Protein 1PMT (pdb70)

Secondary structure (DSSP, 8-state):
-EEEE-TTSTTHHHHHHHHHTT---EEEEEETTTTEETTS-BGGGT-TT--S-EEE-TTS-EEESHHHHHHHHHTT-GGG-SS--TTSHHHHHHHHHHHHIIIIIIHHHGGGG-SSS-TTTHHHHHHHHHHHHHHHHHHHTTSSBTTBSS--HHHHHHHHHHSSTGGGT---TT-HHHHHHHHHHHTSHHHHHHHHHTT--

Radius of gyration: 16.76 Å; Cα contacts (8 Å, |Δi|>4): 276; chains: 1; bounding box: 48×43×33 Å

Organism: Proteus mirabilis (NCBI:txid584)

CATH classification: 3.40.30.10 (+1 more: 1.20.1050.10)

Solvent-accessible surface area: 10154 Å² total; per-residue (Å²): 36,56,1,10,22,24,57,21,28,15,0,1,3,0,2,0,0,0,53,20,0,56,39,134,55,57,52,15,109,1,64,59,233,77,75,106,5,109,71,52,99,86,0,84,87,39,3,115,104,4,93,10,10,0,0,52,22,129,125,49,79,53,45,28,93,16,34,41,0,2,32,79,0,0,59,90,66,76,114,127,78,6,11,3,89,85,189,33,130,78,20,117,99,2,59,96,30,2,92,37,0,27,54,74,0,30,110,20,0,46,35,30,108,57,123,127,22,86,149,93,110,55,71,62,11,68,91,118,2,63,64,56,0,68,113,0,19,76,19,11,54,164,73,108,1,2,14,20,98,63,23,0,0,0,0,0,12,0,6,0,0,6,53,28,5,96,143,19,70,13,80,7,100,87,11,62,90,0,58,97,3,22,56,94,1,34,134,65,98,43,0,82,42,0,10,79,65,11,66,79,128

Structure (mmCIF, N/CA/C/O backbone):
data_1PMT
#
_entry.id   1PMT
#
_cell.length_a   57.200
_cell.length_b   57.200
_cell.length_c   129.400
_cell.angle_alpha   90.00
_cell.angle_beta   90.00
_cell.angle_gamma   90.00
#
_symmetry.space_group_name_H-M   'P 41 2 2'
#
loop_
_entity.id
_entity.type
_entity.pdbx_description
1 polymer 'GLUTATHIONE TRANSFERASE'
2 non-polymer GLUTATHIONE
3 water water
#
loop_
_atom_site.group_PDB
_atom_site.id
_atom_site.type_symbol
_atom_site.label_atom_id
_atom_site.label_alt_id
_atom_site.label_comp_id
_atom_site.label_asym_id
_atom_site.label_entity_id
_atom_site.label_seq_id
_atom_site.pdbx_PDB_ins_code
_atom_site.Cartn_x
_atom_site.Cartn_y
_atom_site.Cartn_z
_atom_site.occupancy
_atom_site.B_iso_or_equiv
_atom_site.auth_seq_id
_atom_site.auth_comp_id
_atom_site.auth_asym_id
_atom_site.auth_atom_id
_atom_site.pdbx_PDB_model_num
ATOM 1 N N . MET A 1 1 ? 37.299 -6.104 12.043 1.00 44.75 1 MET A N 1
ATOM 2 C CA . MET A 1 1 ? 36.141 -6.575 12.850 1.00 45.04 1 MET A CA 1
ATOM 3 C C . MET A 1 1 ? 34.817 -6.264 12.163 1.00 44.85 1 MET A C 1
ATOM 4 O O . MET A 1 1 ? 34.747 -5.416 11.271 1.00 43.34 1 MET A O 1
ATOM 9 N N . LYS A 1 2 ? 33.768 -6.956 12.598 1.00 44.47 2 LYS A N 1
ATOM 10 C CA . LYS A 1 2 ? 32.436 -6.779 12.032 1.00 43.41 2 LYS A CA 1
ATOM 11 C C . LYS A 1 2 ? 31.400 -6.341 13.067 1.00 38.88 2 LYS A C 1
ATOM 12 O O . LYS A 1 2 ? 31.113 -7.052 14.026 1.00 38.08 2 LYS A O 1
ATOM 18 N N . LEU A 1 3 ? 30.835 -5.165 12.846 1.00 35.05 3 LEU A N 1
ATOM 19 C CA . LEU A 1 3 ? 29.819 -4.622 13.722 1.00 33.61 3 LEU A CA 1
ATOM 20 C C . LEU A 1 3 ? 28.432 -4.945 13.159 1.00 35.09 3 LEU A C 1
ATOM 21 O O . LEU A 1 3 ? 28.104 -4.550 12.036 1.00 35.94 3 LEU A O 1
ATOM 26 N N . TYR A 1 4 ? 27.630 -5.684 13.923 1.00 31.01 4 TYR A N 1
ATOM 27 C CA . TYR A 1 4 ? 26.274 -6.010 13.501 1.00 28.18 4 TYR A CA 1
ATOM 28 C C . TYR A 1 4 ? 25.422 -4.828 13.958 1.00 31.14 4 TYR A C 1
ATOM 29 O O . TYR A 1 4 ? 25.600 -4.323 15.071 1.00 31.01 4 TYR A O 1
ATOM 38 N N . TYR A 1 5 ? 24.502 -4.379 13.112 1.00 28.79 5 TYR A N 1
ATOM 39 C CA . TYR A 1 5 ? 23.701 -3.213 13.461 1.00 28.05 5 TYR A CA 1
ATOM 40 C C . TYR A 1 5 ? 22.346 -3.188 12.778 1.00 29.39 5 TYR A C 1
ATOM 41 O O . TYR A 1 5 ? 22.038 -4.051 11.955 1.00 38.19 5 TYR A O 1
ATOM 50 N N . THR A 1 6 ? 21.552 -2.182 13.141 1.00 25.30 6 THR A N 1
ATOM 51 C CA . THR A 1 6 ? 20.229 -1.928 12.587 1.00 25.93 6 THR A CA 1
ATOM 52 C C . THR A 1 6 ? 20.210 -0.410 12.477 1.00 33.73 6 THR A C 1
ATOM 53 O O . THR A 1 6 ? 20.513 0.295 13.439 1.00 37.57 6 THR A O 1
ATOM 57 N N . PRO A 1 7 ? 19.845 0.115 11.303 1.00 37.18 7 PRO A N 1
ATOM 58 C CA . PRO A 1 7 ? 19.807 1.559 11.068 1.00 37.47 7 PRO A CA 1
ATOM 59 C C . PRO A 1 7 ? 18.970 2.358 12.046 1.00 35.29 7 PRO A C 1
ATOM 60 O O . PRO A 1 7 ? 17.790 2.084 12.233 1.00 35.69 7 PRO A O 1
ATOM 64 N N . GLY A 1 8 ? 19.599 3.350 12.667 1.00 34.51 8 GLY A N 1
ATOM 65 C CA . GLY A 1 8 ? 18.888 4.206 13.594 1.00 35.05 8 GLY A CA 1
ATOM 66 C C . GLY A 1 8 ? 18.793 3.715 15.023 1.00 35.63 8 GLY A C 1
ATOM 67 O O . GLY A 1 8 ? 18.418 4.483 15.913 1.00 35.53 8 GLY A O 1
ATOM 68 N N . SER A 1 9 ? 19.126 2.453 15.259 1.00 33.94 9 SER A N 1
ATOM 69 C CA . SER A 1 9 ? 19.058 1.920 16.608 1.00 35.05 9 SER A CA 1
ATOM 70 C C . SER A 1 9 ? 20.216 2.406 17.475 1.00 34.43 9 SER A C 1
ATOM 71 O O . SER A 1 9 ? 20.867 3.399 17.158 1.00 34.46 9 SER A O 1
ATOM 74 N N . CYS A 1 10 ? 20.468 1.714 18.577 1.00 34.30 10 CYS A N 1
ATOM 75 C CA . CYS A 1 10 ? 21.537 2.101 19.481 1.00 29.66 10 CYS A CA 1
ATOM 76 C C . CYS A 1 10 ? 22.918 1.740 18.937 1.00 28.18 10 CYS A C 1
ATOM 77 O O . CYS A 1 10 ? 23.926 2.270 19.409 1.00 27.48 10 CYS A O 1
ATOM 80 N N . SER A 1 11 ? 22.964 0.861 17.935 1.00 27.82 11 SER A N 1
ATOM 81 C CA . SER A 1 11 ? 24.239 0.447 17.330 1.00 26.19 11 SER A CA 1
ATOM 82 C C . SER A 1 11 ? 24.904 1.638 16.649 1.00 25.20 11 SER A C 1
ATOM 83 O O . SER A 1 11 ? 26.071 1.576 16.261 1.00 28.87 11 SER A O 1
ATOM 86 N N . LEU A 1 12 ? 24.132 2.708 16.489 1.00 21.61 12 LEU A N 1
ATOM 87 C CA . LEU A 1 12 ? 24.602 3.938 15.873 1.00 21.56 12 LEU A CA 1
ATOM 88 C C . LEU A 1 12 ? 25.766 4.509 16.674 1.00 26.91 12 LEU A C 1
ATOM 89 O O . LEU A 1 12 ? 26.688 5.111 16.122 1.00 29.83 12 LEU A O 1
ATOM 94 N N . SER A 1 13 ? 25.711 4.309 17.985 1.00 30.94 13 SER A N 1
ATOM 95 C CA . SER A 1 13 ? 26.744 4.791 18.886 1.00 30.49 13 SER A CA 1
ATOM 96 C C . SER A 1 13 ? 28.113 4.192 18.534 1.00 30.27 13 SER A C 1
ATOM 97 O O . SER A 1 13 ? 29.047 4.930 18.222 1.00 29.14 13 SER A O 1
ATOM 100 N N . PRO A 1 14 ? 28.251 2.849 18.578 1.00 30.95 14 PRO A N 1
ATOM 101 C CA . PRO A 1 14 ? 29.549 2.235 18.245 1.00 29.30 14 PRO A CA 1
ATOM 102 C C . PRO A 1 14 ? 29.949 2.470 16.790 1.00 31.11 14 PRO A C 1
ATOM 103 O O . PRO A 1 14 ? 31.124 2.360 16.438 1.00 31.91 14 PRO A O 1
ATOM 107 N N . HIS A 1 15 ? 28.963 2.775 15.949 1.00 31.87 15 HIS A N 1
ATOM 108 C CA . HIS A 1 15 ? 29.211 3.033 14.542 1.00 34.11 15 HIS A CA 1
ATOM 109 C C . HIS A 1 15 ? 29.975 4.347 14.476 1.00 35.49 15 HIS A C 1
ATOM 110 O O . HIS A 1 15 ? 31.064 4.435 13.902 1.00 35.96 15 HIS A O 1
ATOM 117 N N . ILE A 1 16 ? 29.391 5.371 15.083 1.00 32.86 16 ILE A N 1
ATOM 118 C CA . ILE A 1 16 ? 30.003 6.689 15.130 1.00 29.93 16 ILE A CA 1
ATOM 119 C C . ILE A 1 16 ? 31.414 6.579 15.708 1.00 33.17 16 ILE A C 1
ATOM 120 O O . ILE A 1 16 ? 32.337 7.263 15.274 1.00 36.28 16 ILE A O 1
ATOM 125 N N . VAL A 1 17 ? 31.575 5.705 16.691 1.00 34.22 17 VAL A N 1
ATOM 126 C CA . VAL A 1 17 ? 32.862 5.528 17.338 1.00 34.71 17 VAL A CA 1
ATOM 127 C C . VAL A 1 17 ? 33.875 4.818 16.466 1.00 35.49 17 VAL A C 1
ATOM 128 O O . VAL A 1 17 ? 35.061 5.138 16.501 1.00 36.49 17 VAL A O 1
ATOM 132 N N . LEU A 1 18 ? 33.412 3.855 15.682 1.00 36.50 18 LEU A N 1
ATOM 133 C CA . LEU A 1 18 ? 34.304 3.115 14.806 1.00 36.75 18 LEU A CA 1
ATOM 134 C C . LEU A 1 18 ? 35.005 4.054 13.817 1.00 38.44 18 LEU A C 1
ATOM 135 O O . LEU A 1 18 ? 36.197 3.897 13.546 1.00 38.02 18 LEU A O 1
ATOM 140 N N . ARG A 1 19 ? 34.263 5.032 13.299 1.00 37.42 19 ARG A N 1
ATOM 141 C CA . ARG A 1 19 ? 34.803 5.996 12.347 1.00 42.68 19 ARG A CA 1
ATOM 142 C C . ARG A 1 19 ? 35.803 6.942 12.999 1.00 44.81 19 ARG A C 1
ATOM 143 O O . ARG A 1 19 ? 36.892 7.173 12.468 1.00 46.34 19 ARG A O 1
ATOM 151 N N . GLU A 1 20 ? 35.419 7.499 14.144 1.00 46.38 20 GLU A N 1
ATOM 152 C CA . GLU A 1 20 ? 36.269 8.430 14.886 1.00 45.92 20 GLU A CA 1
ATOM 153 C C . GLU A 1 20 ? 37.606 7.793 15.208 1.00 47.82 20 GLU A C 1
ATOM 154 O O . GLU A 1 20 ? 38.613 8.480 15.363 1.00 50.87 20 GLU A O 1
ATOM 160 N N . THR A 1 21 ? 37.610 6.473 15.323 1.00 51.56 21 THR A N 1
ATOM 161 C CA . THR A 1 21 ? 38.836 5.752 15.612 1.00 57.50 21 THR A CA 1
ATOM 162 C C . THR A 1 21 ? 39.605 5.538 14.308 1.00 61.06 21 THR A C 1
ATOM 163 O O . THR A 1 21 ? 40.785 5.169 14.324 1.00 61.78 21 THR A O 1
ATOM 167 N N . GLY A 1 22 ? 38.925 5.785 13.185 1.00 61.34 22 GLY A N 1
ATOM 168 C CA . GLY A 1 22 ? 39.529 5.600 11.876 1.00 61.04 22 GLY A CA 1
ATOM 169 C C . GLY A 1 22 ? 40.075 4.187 11.730 1.00 61.88 22 GLY A C 1
ATOM 170 O O . GLY A 1 22 ? 41.230 3.988 11.347 1.00 63.11 22 GLY A O 1
ATOM 171 N N . LEU A 1 23 ? 39.244 3.196 12.028 1.00 60.27 23 LEU A N 1
ATOM 172 C CA . LEU A 1 23 ? 39.684 1.810 11.960 1.00 57.95 23 LEU A CA 1
ATOM 173 C C . LEU A 1 23 ? 39.144 1.044 10.778 1.00 55.23 23 LEU A C 1
ATOM 174 O O . LEU A 1 23 ? 38.325 1.544 10.010 1.00 55.81 23 LEU A O 1
ATOM 179 N N . ASP A 1 24 ? 39.609 -0.192 10.660 1.00 52.62 24 ASP A N 1
ATOM 180 C CA . ASP A 1 24 ? 39.185 -1.072 9.588 1.00 54.79 24 ASP A CA 1
ATOM 181 C C . ASP A 1 24 ? 38.092 -1.995 10.108 1.00 51.70 24 ASP A C 1
ATOM 182 O O . ASP A 1 24 ? 38.347 -2.876 10.934 1.00 50.46 24 ASP A O 1
ATOM 187 N N . PHE A 1 25 ? 36.876 -1.787 9.612 1.00 46.27 25 PHE A N 1
ATOM 188 C CA . PHE A 1 25 ? 35.737 -2.585 10.031 1.00 40.23 25 PHE A CA 1
ATOM 189 C C . PHE A 1 25 ? 34.719 -2.808 8.905 1.00 41.87 25 PHE A C 1
ATOM 190 O O . PHE A 1 25 ? 34.669 -2.055 7.919 1.00 35.95 25 PHE A O 1
ATOM 198 N N . SER A 1 26 ? 33.911 -3.851 9.069 1.00 38.51 26 SER A N 1
ATOM 199 C CA . SER A 1 26 ? 32.876 -4.179 8.108 1.00 38.75 26 SER A CA 1
ATOM 200 C C . SER A 1 26 ? 31.584 -4.202 8.895 1.00 42.43 26 SER A C 1
ATOM 201 O O . SER A 1 26 ? 31.559 -4.695 10.020 1.00 45.67 26 SER A O 1
ATOM 204 N N . ILE A 1 27 ? 30.519 -3.656 8.317 1.00 38.65 27 ILE A N 1
ATOM 205 C CA . ILE A 1 27 ? 29.234 -3.635 8.981 1.00 32.90 27 ILE A CA 1
ATOM 206 C C . ILE A 1 27 ? 28.278 -4.569 8.272 1.00 36.80 27 ILE A C 1
ATOM 207 O O . ILE A 1 27 ? 28.441 -4.853 7.089 1.00 39.71 27 ILE A O 1
ATOM 212 N N . GLU A 1 28 ? 27.283 -5.054 9.004 1.00 36.80 28 GLU A N 1
ATOM 213 C CA . GLU A 1 28 ? 26.287 -5.951 8.443 1.00 34.80 28 GLU A CA 1
ATOM 214 C C . GLU A 1 28 ? 24.959 -5.737 9.130 1.00 35.00 28 GLU A C 1
ATOM 215 O O . GLU A 1 28 ? 24.855 -5.850 10.345 1.00 38.03 28 GLU A O 1
ATOM 221 N N . ARG A 1 29 ? 23.939 -5.445 8.334 1.00 37.41 29 ARG A N 1
ATOM 222 C CA . ARG A 1 29 ? 22.599 -5.200 8.846 1.00 33.74 29 ARG A CA 1
ATOM 223 C C . ARG A 1 29 ? 21.969 -6.426 9.514 1.00 30.70 29 ARG A C 1
ATOM 224 O O . ARG A 1 29 ? 22.268 -7.572 9.171 1.00 22.10 29 ARG A O 1
ATOM 232 N N . ILE A 1 30 ? 21.100 -6.159 10.485 1.00 31.12 30 ILE A N 1
ATOM 233 C CA . ILE A 1 30 ? 20.383 -7.199 11.216 1.00 30.05 30 ILE A CA 1
ATOM 234 C C . ILE A 1 30 ? 18.893 -6.864 11.143 1.00 28.03 30 ILE A C 1
ATOM 235 O O . ILE A 1 30 ? 18.493 -5.719 11.353 1.00 22.99 30 ILE A O 1
ATOM 240 N N . ASP A 1 31 ? 18.080 -7.856 10.811 1.00 29.88 31 ASP A N 1
ATOM 241 C CA . ASP A 1 31 ? 16.642 -7.652 10.740 1.00 35.28 31 ASP A CA 1
ATOM 242 C C . ASP A 1 31 ? 16.098 -8.071 12.104 1.00 36.85 31 ASP A C 1
ATOM 243 O O . ASP A 1 31 ? 16.015 -9.268 12.400 1.00 37.28 31 ASP A O 1
ATOM 248 N N . LEU A 1 32 ? 15.731 -7.086 12.923 1.00 33.96 32 LEU A N 1
ATOM 249 C CA . LEU A 1 32 ? 15.232 -7.335 14.277 1.00 32.18 32 LEU A CA 1
ATOM 250 C C . LEU A 1 32 ? 13.893 -8.071 14.403 1.00 31.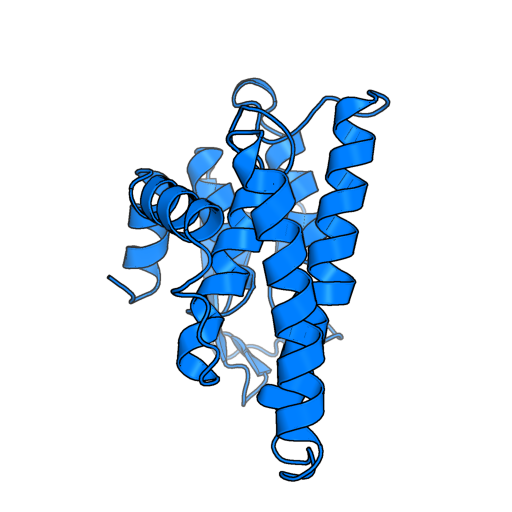65 32 LEU A C 1
ATOM 251 O O . LEU A 1 32 ? 13.599 -8.644 15.449 1.00 32.03 32 LEU A O 1
ATOM 256 N N . ARG A 1 33 ? 13.081 -8.063 13.353 1.00 33.47 33 ARG A N 1
ATOM 257 C CA . ARG A 1 33 ? 11.791 -8.748 13.405 1.00 35.39 33 ARG A CA 1
ATOM 258 C C . ARG A 1 33 ? 11.907 -10.243 13.131 1.00 32.61 33 ARG A C 1
ATOM 259 O O . ARG A 1 33 ? 11.117 -11.037 13.634 1.00 34.01 33 ARG A O 1
ATOM 267 N N . THR A 1 34 ? 12.893 -10.626 12.328 1.00 31.21 34 THR A N 1
ATOM 268 C CA . THR A 1 34 ? 13.096 -12.029 11.978 1.00 30.06 34 THR A CA 1
ATOM 269 C C . THR A 1 34 ? 14.313 -12.614 12.688 1.00 31.31 34 THR A C 1
ATOM 270 O O . THR A 1 34 ? 14.532 -13.832 12.667 1.00 31.26 34 THR A O 1
ATOM 274 N N . LYS A 1 35 ? 15.090 -11.728 13.315 1.00 29.40 35 LYS A N 1
ATOM 275 C CA . LYS A 1 35 ? 16.308 -12.080 14.042 1.00 24.96 35 LYS A CA 1
ATOM 276 C C . LYS A 1 35 ? 17.295 -12.704 13.075 1.00 26.90 35 LYS A C 1
ATOM 277 O O . LYS A 1 35 ? 18.014 -13.653 13.418 1.00 22.99 35 LYS A O 1
ATOM 283 N N . LYS A 1 36 ? 17.325 -12.162 11.858 1.00 28.82 36 LYS A N 1
ATOM 284 C CA . LYS A 1 36 ? 18.213 -12.670 10.814 1.00 26.92 36 LYS A CA 1
ATOM 285 C C . LYS A 1 36 ? 19.132 -11.605 10.243 1.00 25.30 36 LYS A C 1
ATOM 286 O O . LYS A 1 36 ? 18.765 -10.429 10.141 1.00 19.88 36 LYS A O 1
ATOM 292 N N . THR A 1 37 ? 20.341 -12.025 9.888 1.00 28.47 37 THR A N 1
ATOM 293 C CA . THR A 1 37 ? 21.317 -11.119 9.297 1.00 30.69 37 THR A CA 1
ATOM 294 C C . THR A 1 37 ? 20.872 -10.848 7.858 1.00 32.38 37 THR A C 1
ATOM 295 O O . THR A 1 37 ? 20.109 -11.629 7.278 1.00 28.15 37 THR A O 1
ATOM 299 N N . GLU A 1 38 ? 21.329 -9.741 7.283 1.00 36.12 38 GLU A N 1
ATOM 300 C CA . GLU A 1 38 ? 20.930 -9.406 5.925 1.00 40.18 38 GLU A CA 1
ATOM 301 C C . GLU A 1 38 ? 21.334 -10.495 4.941 1.00 39.90 38 GLU A C 1
ATOM 302 O O . GLU A 1 38 ? 20.811 -10.557 3.831 1.00 43.47 38 GLU A O 1
ATOM 308 N N . SER A 1 39 ? 22.252 -11.360 5.362 1.00 38.47 39 SER A N 1
ATOM 309 C CA . SER A 1 39 ? 22.707 -12.462 4.529 1.00 33.31 39 SER A CA 1
ATOM 310 C C . SER A 1 39 ? 21.828 -13.696 4.785 1.00 32.66 39 SER A C 1
ATOM 311 O O . SER A 1 39 ? 22.049 -14.757 4.206 1.00 37.95 39 SER A O 1
ATOM 314 N N . GLY A 1 40 ? 20.834 -13.550 5.660 1.00 29.13 40 GLY A N 1
ATOM 315 C CA . GLY A 1 40 ? 19.933 -14.648 5.967 1.00 24.47 40 GLY A CA 1
ATOM 316 C C . GLY A 1 40 ? 20.400 -15.657 7.006 1.00 29.65 40 GLY A C 1
ATOM 317 O O . GLY A 1 40 ? 19.947 -16.798 7.009 1.00 28.90 40 GLY A O 1
ATOM 318 N N . LYS A 1 41 ? 21.301 -15.264 7.897 1.00 31.37 41 LYS A N 1
ATOM 319 C CA . LYS A 1 41 ? 21.769 -16.201 8.912 1.00 32.23 41 LYS A CA 1
ATOM 320 C C . LYS A 1 41 ? 21.119 -15.957 10.272 1.00 28.71 41 LYS A C 1
ATOM 321 O O . LYS A 1 41 ? 20.667 -14.852 10.580 1.00 26.06 41 LYS A O 1
ATOM 327 N N . ASP A 1 42 ? 21.060 -17.017 11.066 1.00 28.67 42 ASP A N 1
ATOM 328 C CA . ASP A 1 42 ? 20.472 -17.003 12.411 1.00 31.46 42 ASP A CA 1
ATOM 329 C C . ASP A 1 42 ? 21.290 -16.125 13.364 1.00 30.55 42 ASP A C 1
ATOM 330 O O . ASP A 1 42 ? 22.399 -16.495 13.758 1.00 29.08 42 ASP A O 1
ATOM 335 N N . PHE A 1 43 ? 20.726 -14.973 13.732 1.00 24.67 43 PHE A N 1
ATOM 336 C CA . PHE A 1 43 ? 21.392 -14.006 14.607 1.00 23.30 43 PHE A CA 1
ATOM 337 C C . PHE A 1 43 ? 21.464 -14.442 16.073 1.00 25.29 43 PHE A C 1
ATOM 338 O O . PHE A 1 43 ? 22.324 -13.977 16.825 1.00 17.20 43 PHE A O 1
ATOM 346 N N . LEU A 1 44 ? 20.562 -15.333 16.475 1.00 23.51 44 LEU A N 1
ATOM 347 C CA . LEU A 1 44 ? 20.539 -15.795 17.852 1.00 24.08 44 LEU A CA 1
ATOM 348 C C . LEU A 1 44 ? 21.746 -16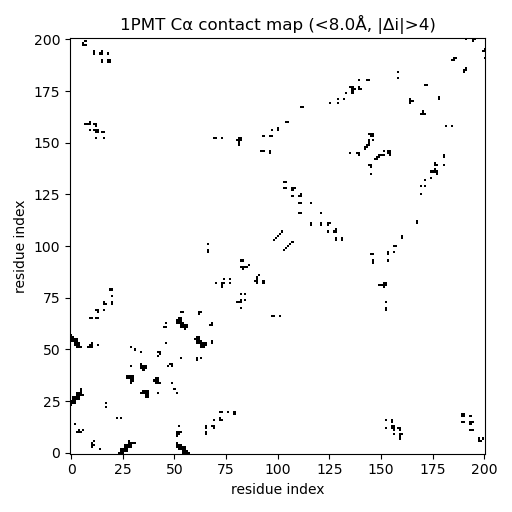.663 18.141 1.00 23.82 44 LEU A C 1
ATOM 349 O O . LEU A 1 44 ? 22.148 -16.823 19.280 1.00 28.00 44 LEU A O 1
ATOM 354 N N . ALA A 1 45 ? 22.341 -17.225 17.106 1.00 27.45 45 ALA A N 1
ATOM 355 C CA . ALA A 1 45 ? 23.510 -18.058 17.325 1.00 28.47 45 ALA A CA 1
ATOM 356 C C . ALA A 1 45 ? 24.745 -17.169 17.486 1.00 28.26 45 ALA A C 1
ATOM 357 O O . ALA A 1 45 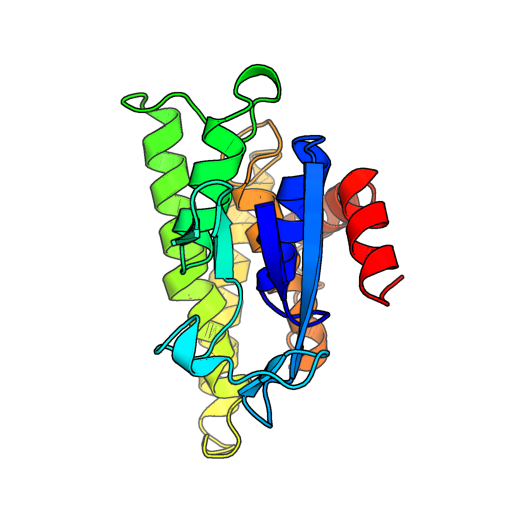? 25.795 -17.632 17.930 1.00 31.21 45 ALA A O 1
ATOM 359 N N . ILE A 1 46 ? 24.615 -15.898 17.109 1.00 24.23 46 ILE A N 1
ATOM 360 C CA . ILE A 1 46 ? 25.712 -14.936 17.219 1.00 25.51 46 ILE A CA 1
ATOM 361 C C . ILE A 1 46 ? 25.568 -14.247 18.567 1.00 28.05 46 ILE A C 1
ATOM 362 O O . ILE A 1 46 ? 26.532 -14.082 19.307 1.00 29.78 46 ILE A O 1
ATOM 367 N N . ASN A 1 47 ? 24.346 -13.839 18.871 1.00 28.67 47 ASN A N 1
ATOM 368 C CA . ASN A 1 47 ? 24.046 -13.203 20.129 1.00 25.27 47 ASN A CA 1
ATOM 369 C C . ASN A 1 47 ? 22.749 -13.787 20.674 1.00 24.27 47 ASN A C 1
ATOM 370 O O . ASN A 1 47 ? 21.664 -13.469 20.214 1.00 25.68 47 ASN A O 1
ATOM 375 N N . PRO A 1 48 ? 22.856 -14.673 21.660 1.00 21.48 48 PRO A N 1
ATOM 376 C CA . PRO A 1 48 ? 21.685 -15.297 22.268 1.00 21.41 48 PRO A CA 1
ATOM 377 C C . PRO A 1 48 ? 20.713 -14.239 22.799 1.00 23.34 48 PRO A C 1
ATOM 378 O O . PRO A 1 48 ? 19.517 -14.487 22.872 1.00 23.52 48 PRO A O 1
ATOM 382 N N . LYS A 1 49 ? 21.229 -13.069 23.183 1.00 19.38 49 LYS A N 1
ATOM 383 C CA . LYS A 1 49 ? 20.381 -11.998 23.707 1.00 16.68 49 LYS A CA 1
ATOM 384 C C . LYS A 1 49 ? 19.545 -11.338 22.616 1.00 20.86 49 LYS A C 1
ATOM 385 O O . LYS A 1 49 ? 18.655 -10.554 22.914 1.00 22.92 49 LYS A O 1
ATOM 391 N N . GLY A 1 50 ? 19.857 -11.637 21.353 1.00 26.29 50 GLY A N 1
ATOM 392 C CA . GLY A 1 50 ? 19.113 -11.111 20.213 1.00 20.88 50 GLY A CA 1
ATOM 393 C C . GLY A 1 50 ? 18.949 -9.616 19.992 1.00 22.38 50 GLY A C 1
ATOM 394 O O . GLY A 1 50 ? 17.900 -9.171 19.510 1.00 22.84 50 GLY A O 1
ATOM 395 N N . GLN A 1 51 ? 19.955 -8.827 20.345 1.00 21.62 51 GLN A N 1
ATOM 396 C CA . GLN A 1 51 ? 19.874 -7.385 20.124 1.00 24.09 51 GLN A CA 1
ATOM 397 C C . GLN A 1 51 ? 21.164 -6.907 19.490 1.00 24.52 51 GLN A C 1
ATOM 398 O O . GLN A 1 51 ? 22.126 -7.668 19.339 1.00 20.69 51 GLN A O 1
ATOM 404 N N . VAL A 1 52 ? 21.153 -5.633 19.114 1.00 23.12 52 VAL A N 1
ATOM 405 C CA . VAL A 1 52 ? 22.301 -4.965 18.535 1.00 24.26 52 VAL A CA 1
ATOM 406 C C . VAL A 1 52 ? 22.564 -3.831 19.518 1.00 22.69 52 VAL A C 1
ATOM 407 O O . VAL A 1 52 ? 21.658 -3.405 20.221 1.00 26.00 52 VAL A O 1
ATOM 411 N N . PRO A 1 53 ? 23.796 -3.327 19.583 1.00 23.71 53 PRO A N 1
ATOM 412 C CA . PRO A 1 53 ? 24.946 -3.758 18.792 1.00 26.77 53 PRO A CA 1
ATOM 413 C C . PRO A 1 53 ? 25.664 -4.997 19.288 1.00 29.40 53 PRO A C 1
ATOM 414 O O . PRO A 1 53 ? 25.552 -5.382 20.447 1.00 36.02 53 PRO A O 1
ATOM 418 N N . VAL A 1 54 ? 26.403 -5.611 18.373 1.00 29.34 54 VAL A N 1
ATOM 419 C CA . VAL A 1 54 ? 27.211 -6.785 18.648 1.00 26.33 54 VAL A CA 1
ATOM 420 C C . VAL A 1 54 ? 28.492 -6.537 17.854 1.00 30.78 54 VAL A C 1
ATOM 421 O O . VAL A 1 54 ? 28.443 -5.962 16.773 1.00 31.24 54 VAL A O 1
ATOM 425 N N . LEU A 1 55 ? 29.639 -6.928 18.394 1.00 33.50 55 LEU A N 1
ATOM 426 C CA . LEU A 1 55 ? 30.893 -6.716 17.684 1.00 31.69 55 LEU A CA 1
ATOM 427 C C . LEU A 1 55 ? 31.690 -7.996 17.604 1.00 33.64 55 LEU A C 1
ATOM 428 O O . LEU A 1 55 ? 31.880 -8.691 18.603 1.00 32.24 55 LEU A O 1
ATOM 433 N N . GLN A 1 56 ? 32.150 -8.298 16.396 1.00 37.28 56 GLN A N 1
ATOM 434 C CA . GLN A 1 56 ? 32.960 -9.474 16.147 1.00 40.57 56 GLN A CA 1
ATOM 435 C C . GLN A 1 56 ? 34.384 -8.982 16.027 1.00 42.71 56 GLN A C 1
ATOM 436 O O . GLN A 1 56 ? 34.676 -8.110 15.210 1.00 39.03 56 GLN A O 1
ATOM 442 N N . LEU A 1 57 ? 35.264 -9.536 16.851 1.00 42.06 57 LEU A N 1
ATOM 443 C CA . LEU A 1 57 ? 36.661 -9.145 16.831 1.00 42.87 57 LEU A CA 1
ATOM 444 C C . LEU A 1 57 ? 37.380 -10.023 15.827 1.00 42.39 57 LEU A C 1
ATOM 445 O O . LEU A 1 57 ? 36.849 -11.053 15.404 1.00 37.61 57 LEU A O 1
ATOM 450 N N . ASP A 1 58 ? 38.587 -9.617 15.456 1.00 40.70 58 ASP A N 1
ATOM 451 C CA . ASP A 1 58 ? 39.355 -10.367 14.481 1.00 41.21 58 ASP A CA 1
ATOM 452 C C . ASP A 1 58 ? 39.707 -11.787 14.902 1.00 42.24 58 ASP A C 1
ATOM 453 O O . ASP A 1 58 ? 40.169 -12.570 14.075 1.00 45.43 58 ASP A O 1
ATOM 458 N N . ASN A 1 59 ? 39.501 -12.135 16.171 1.00 41.49 59 ASN A N 1
ATOM 459 C CA . ASN A 1 59 ? 39.797 -13.502 16.602 1.00 39.90 59 ASN A CA 1
ATOM 460 C C . ASN A 1 59 ? 38.533 -14.339 16.810 1.00 39.94 59 ASN A C 1
ATOM 461 O O . ASN A 1 59 ? 38.558 -15.389 17.454 1.00 38.31 59 ASN A O 1
ATOM 466 N N . GLY A 1 60 ? 37.426 -13.860 16.252 1.00 41.66 60 GLY A N 1
ATOM 467 C CA . GLY A 1 60 ? 36.171 -14.582 16.335 1.00 44.06 60 GLY A CA 1
ATOM 468 C C . GLY A 1 60 ? 35.378 -14.404 17.609 1.00 46.56 60 GLY A C 1
ATOM 469 O O . GLY A 1 60 ? 34.286 -14.957 17.748 1.00 49.67 60 GLY A O 1
ATOM 470 N N . ASP A 1 61 ? 35.913 -13.635 18.547 1.00 44.42 61 ASP A N 1
ATOM 471 C CA . ASP A 1 61 ? 35.219 -13.418 19.804 1.00 40.74 61 ASP A CA 1
ATOM 472 C C . ASP A 1 61 ? 34.135 -12.371 19.643 1.00 40.04 61 ASP A C 1
ATOM 473 O O . ASP A 1 61 ? 34.305 -11.391 18.915 1.00 40.79 61 ASP A O 1
ATOM 478 N N . ILE A 1 62 ? 33.020 -12.590 20.334 1.00 38.45 62 ILE A N 1
ATOM 479 C CA . ILE A 1 62 ? 31.889 -11.675 20.297 1.00 36.86 62 ILE A CA 1
ATOM 480 C C . ILE A 1 62 ? 31.816 -10.784 21.545 1.00 36.69 62 ILE A C 1
ATOM 481 O O . ILE A 1 62 ? 31.970 -11.261 22.679 1.00 38.70 62 ILE A O 1
ATOM 486 N N . LEU A 1 63 ? 31.58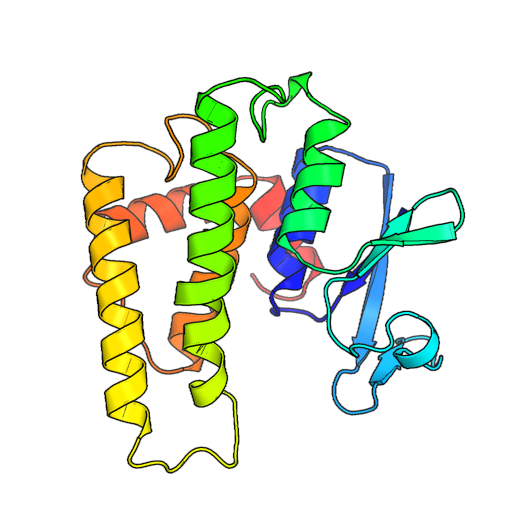0 -9.493 21.320 1.00 29.09 63 LEU A N 1
ATOM 487 C CA . LEU A 1 63 ? 31.445 -8.523 22.397 1.00 27.21 63 LEU A CA 1
ATOM 488 C C . LEU A 1 63 ? 30.063 -7.898 22.300 1.00 24.16 63 LEU A C 1
ATOM 489 O O . LEU A 1 63 ? 29.790 -7.174 21.355 1.00 26.17 63 LEU A O 1
ATOM 494 N N . THR A 1 64 ? 29.189 -8.168 23.264 1.00 22.30 64 THR A N 1
ATOM 495 C CA . THR A 1 64 ? 27.858 -7.569 23.234 1.00 21.48 64 THR A CA 1
ATOM 496 C C . THR A 1 64 ? 27.797 -6.398 24.214 1.00 20.62 64 THR A C 1
ATOM 497 O O . THR A 1 64 ? 28.746 -6.147 24.952 1.00 23.68 64 THR A O 1
ATOM 501 N N . GLU A 1 65 ? 26.688 -5.670 24.201 1.00 21.08 65 GLU A N 1
ATOM 502 C CA . GLU A 1 65 ? 26.487 -4.525 25.098 1.00 19.47 65 GLU A CA 1
ATOM 503 C C . GLU A 1 65 ? 27.239 -3.294 24.614 1.00 22.65 65 GLU A C 1
ATOM 504 O O . GLU A 1 65 ? 28.471 -3.260 24.620 1.00 23.83 65 GLU A O 1
ATOM 510 N N . GLY A 1 66 ? 26.476 -2.284 24.206 1.00 23.25 66 GLY A N 1
ATOM 511 C CA . GLY A 1 66 ? 27.045 -1.050 23.703 1.00 23.02 66 GLY A CA 1
ATOM 512 C C . GLY A 1 66 ? 28.212 -0.497 24.489 1.00 25.50 66 GLY A C 1
ATOM 513 O O . GLY A 1 66 ? 29.308 -0.334 23.952 1.00 26.67 66 GLY A O 1
ATOM 514 N N . VAL A 1 67 ? 27.972 -0.205 25.766 1.00 28.74 67 VAL A N 1
ATOM 515 C CA . VAL A 1 67 ? 28.985 0.356 26.650 1.00 21.22 67 VAL A CA 1
ATOM 516 C C . VAL A 1 67 ? 30.283 -0.462 26.688 1.00 23.50 67 VAL A C 1
ATOM 517 O O . VAL A 1 67 ? 31.367 0.105 26.813 1.00 26.76 67 VAL A O 1
ATOM 521 N N . ALA A 1 68 ? 30.187 -1.785 26.594 1.00 21.10 68 ALA A N 1
ATOM 522 C CA . ALA A 1 68 ? 31.385 -2.629 26.574 1.00 24.97 68 ALA A CA 1
ATOM 523 C C . ALA A 1 68 ? 32.083 -2.418 25.215 1.00 30.87 68 ALA A C 1
ATOM 524 O O . ALA A 1 68 ? 33.300 -2.252 25.128 1.00 30.95 68 ALA A O 1
ATOM 526 N N . ILE A 1 69 ? 31.286 -2.426 24.154 1.00 33.08 69 ILE A N 1
ATOM 527 C CA . ILE A 1 69 ? 31.782 -2.240 22.801 1.00 31.54 69 ILE A CA 1
ATOM 528 C C . ILE A 1 69 ? 32.530 -0.916 22.596 1.00 31.73 69 ILE A C 1
ATOM 529 O O . ILE A 1 69 ? 33.697 -0.932 22.214 1.00 35.36 69 ILE A O 1
ATOM 534 N N . VAL A 1 70 ? 31.878 0.221 22.842 1.00 29.60 70 VAL A N 1
ATOM 535 C CA . VAL A 1 70 ? 32.530 1.523 22.653 1.00 30.66 70 VAL A CA 1
ATOM 536 C C . VAL A 1 70 ? 33.809 1.699 23.471 1.00 35.06 70 VAL A C 1
ATOM 537 O O . VAL A 1 70 ? 34.653 2.534 23.140 1.00 35.69 70 VAL A O 1
ATOM 541 N N . GLN A 1 71 ? 33.945 0.925 24.545 1.00 40.32 71 GLN A N 1
ATOM 542 C CA . GLN A 1 71 ? 35.129 1.002 25.395 1.00 43.24 71 GLN A CA 1
ATOM 543 C C . GLN A 1 71 ? 36.253 0.157 24.816 1.00 43.63 71 GLN A C 1
ATOM 544 O O . GLN A 1 71 ? 37.411 0.565 24.835 1.00 45.38 71 GLN A O 1
ATOM 550 N N . TYR A 1 72 ? 35.921 -1.024 24.311 1.00 43.71 72 TYR A N 1
ATOM 551 C CA . TYR A 1 72 ? 36.942 -1.880 23.718 1.00 46.60 72 TYR A CA 1
ATOM 552 C C . TYR A 1 72 ? 37.599 -1.135 22.558 1.00 44.44 72 TYR A C 1
ATOM 553 O O . TYR A 1 72 ? 38.825 -1.162 22.387 1.00 42.62 72 TYR A O 1
ATOM 562 N N . LEU A 1 73 ? 36.767 -0.463 21.770 1.00 40.19 73 LEU A N 1
ATOM 563 C CA . LEU A 1 73 ? 37.242 0.295 20.629 1.00 40.89 73 LEU A CA 1
ATOM 564 C C . LEU A 1 73 ? 38.134 1.445 21.066 1.00 38.88 73 LEU A C 1
ATOM 565 O O . LEU A 1 73 ? 39.332 1.420 20.816 1.00 41.87 73 LEU A O 1
ATOM 570 N N . ALA A 1 74 ? 37.552 2.447 21.718 1.00 38.24 74 ALA A N 1
ATOM 571 C CA . ALA A 1 74 ? 38.301 3.614 22.189 1.00 36.46 74 ALA A CA 1
ATOM 572 C C . ALA A 1 74 ? 39.630 3.257 22.885 1.00 38.96 74 ALA A C 1
ATOM 573 O O . ALA A 1 74 ? 40.591 4.036 22.854 1.00 36.84 74 ALA A O 1
ATOM 575 N N . ASP A 1 75 ? 39.681 2.076 23.497 1.00 41.29 75 ASP A N 1
ATOM 576 C CA . ASP A 1 75 ? 40.874 1.611 24.204 1.00 46.51 75 ASP A CA 1
ATOM 577 C C . ASP A 1 75 ? 41.942 1.012 23.278 1.00 53.42 75 ASP A C 1
ATOM 578 O O . ASP A 1 75 ? 42.971 0.515 23.747 1.00 57.83 75 ASP A O 1
ATOM 583 N N . LEU A 1 76 ? 41.699 1.044 21.969 1.00 56.13 76 LEU A N 1
ATOM 584 C CA . LEU A 1 76 ? 42.659 0.506 21.000 1.00 51.57 76 LEU A CA 1
ATOM 585 C C . LEU A 1 76 ? 43.426 1.652 20.357 1.00 52.40 76 LEU A C 1
ATOM 586 O O . LEU A 1 76 ? 44.585 1.495 19.983 1.00 53.37 76 LEU A O 1
ATOM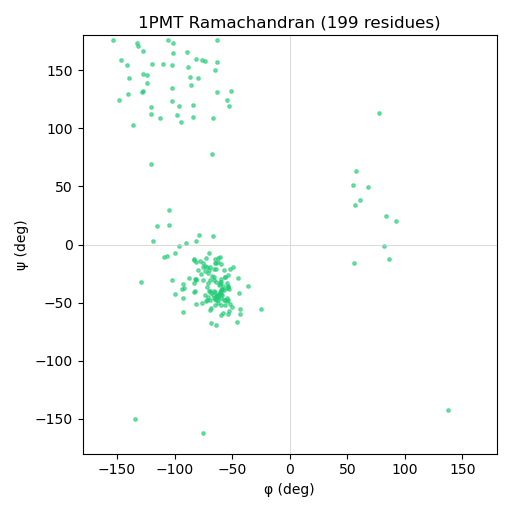 591 N N . LYS A 1 77 ? 42.773 2.805 20.243 1.00 52.23 77 LYS A N 1
ATOM 592 C CA . LYS A 1 77 ? 43.387 3.989 19.655 1.00 54.57 77 LYS A CA 1
ATOM 593 C C . LYS A 1 77 ? 43.413 5.141 20.665 1.00 54.97 77 LYS A C 1
ATOM 594 O O . LYS A 1 77 ? 42.718 6.147 20.496 1.00 55.97 77 LYS A O 1
ATOM 600 N N . PRO A 1 78 ? 44.235 5.016 21.719 1.00 54.90 78 PRO A N 1
ATOM 601 C CA . PRO A 1 78 ? 44.340 6.050 22.752 1.00 57.05 78 PRO A CA 1
ATOM 602 C C . PRO A 1 78 ? 44.569 7.453 22.199 1.00 60.08 78 PRO A C 1
ATOM 603 O O . PRO A 1 78 ? 43.822 8.374 22.517 1.00 62.20 78 PRO A O 1
ATOM 607 N N . ASP A 1 79 ? 45.596 7.603 21.365 1.00 62.50 79 ASP A N 1
ATOM 608 C CA . ASP A 1 79 ? 45.949 8.898 20.775 1.00 66.75 79 ASP A CA 1
ATOM 609 C C . ASP A 1 79 ? 44.772 9.817 20.406 1.00 67.59 79 ASP A C 1
ATOM 610 O O . ASP A 1 79 ? 44.877 11.041 20.538 1.00 64.94 79 ASP A O 1
ATOM 615 N N . ARG A 1 80 ? 43.662 9.234 19.953 1.00 69.18 80 ARG A N 1
ATOM 616 C CA . ARG A 1 80 ? 42.482 10.014 19.573 1.00 71.35 80 ARG A CA 1
ATOM 617 C C . ARG A 1 80 ? 41.742 10.563 20.795 1.00 69.89 80 ARG A C 1
ATOM 618 O O . ARG A 1 80 ? 40.941 11.493 20.686 1.00 65.31 80 ARG A O 1
ATOM 626 N N . ASN A 1 81 ? 42.008 9.969 21.954 1.00 70.98 81 ASN A N 1
ATOM 627 C CA . ASN A 1 81 ? 41.402 10.398 23.210 1.00 71.21 81 ASN A CA 1
ATOM 628 C C . ASN A 1 81 ? 39.881 10.384 23.226 1.00 69.72 81 ASN A C 1
ATOM 629 O O . ASN A 1 81 ? 39.243 11.428 23.380 1.00 68.93 81 ASN A O 1
ATOM 634 N N . LEU A 1 82 ? 39.297 9.202 23.073 1.00 66.46 82 LEU A N 1
ATOM 635 C CA . LEU A 1 82 ? 37.848 9.084 23.095 1.00 60.42 82 LEU A CA 1
ATOM 636 C C . LEU A 1 82 ? 37.468 8.609 24.490 1.00 57.98 82 LEU A C 1
ATOM 637 O O . LEU A 1 82 ? 36.289 8.549 24.845 1.00 57.55 82 LEU A O 1
ATOM 642 N N . ILE A 1 83 ? 38.499 8.285 25.270 1.00 56.04 83 ILE A N 1
ATOM 643 C CA . ILE A 1 83 ? 38.349 7.828 26.650 1.00 57.64 83 ILE A CA 1
ATOM 644 C C . ILE A 1 83 ? 39.352 8.547 27.555 1.00 59.09 83 ILE A C 1
ATOM 645 O O . ILE A 1 83 ? 39.732 9.700 27.320 1.00 61.38 83 ILE A O 1
ATOM 650 N N . ALA A 1 84 ? 39.751 7.832 28.602 1.00 55.97 84 ALA A N 1
ATOM 651 C CA . ALA A 1 84 ? 40.731 8.273 29.584 1.00 49.94 84 ALA A CA 1
ATOM 652 C C . ALA A 1 84 ? 41.488 6.973 29.843 1.00 44.40 84 ALA A C 1
ATOM 653 O O . ALA A 1 84 ? 40.949 5.890 29.648 1.00 43.60 84 ALA A O 1
ATOM 655 N N . PRO A 1 85 ? 42.750 7.053 30.268 1.00 40.65 85 PRO A N 1
ATOM 656 C CA . PRO A 1 85 ? 43.425 5.770 30.495 1.00 39.93 85 PRO A CA 1
ATOM 657 C C . PRO A 1 85 ? 42.737 5.002 31.606 1.00 39.29 85 PRO A C 1
ATOM 658 O O . PRO A 1 85 ? 42.077 5.592 32.457 1.00 40.36 85 PRO A O 1
ATOM 662 N N . PRO A 1 86 ? 42.891 3.671 31.628 1.00 40.13 86 PRO A N 1
ATOM 663 C CA . PRO A 1 86 ? 42.226 2.914 32.692 1.00 43.25 86 PRO A CA 1
ATOM 664 C C . PRO A 1 86 ? 42.825 3.360 34.019 1.00 50.08 86 PRO A C 1
ATOM 665 O O . PRO A 1 86 ? 43.763 4.162 34.038 1.00 54.72 86 PRO A O 1
ATOM 669 N N . LYS A 1 87 ? 42.290 2.847 35.121 1.00 52.86 87 LYS A N 1
ATOM 670 C CA . LYS A 1 87 ? 42.775 3.207 36.456 1.00 52.59 87 LYS A CA 1
ATOM 671 C C . LYS A 1 87 ? 42.757 4.718 36.742 1.00 53.50 87 LYS A C 1
ATOM 672 O O . LYS A 1 87 ? 42.846 5.127 37.894 1.00 57.57 87 LYS A O 1
ATOM 678 N N . ALA A 1 88 ? 42.634 5.548 35.710 1.00 52.97 88 ALA A N 1
ATOM 679 C CA . ALA A 1 88 ? 42.599 6.994 35.916 1.00 53.14 88 ALA A CA 1
ATOM 680 C C . ALA A 1 88 ? 41.232 7.409 36.448 1.00 55.10 88 ALA A C 1
ATOM 681 O O . ALA A 1 88 ? 40.241 6.696 36.281 1.00 53.66 88 ALA A O 1
ATOM 683 N N . LEU A 1 89 ? 41.182 8.577 37.075 1.00 57.38 89 LEU A N 1
ATOM 684 C CA . LEU A 1 89 ? 39.938 9.085 37.640 1.00 56.09 89 LEU A CA 1
ATOM 685 C C . LEU A 1 89 ? 38.929 9.487 36.571 1.00 53.49 89 LEU A C 1
ATOM 686 O O . LEU A 1 89 ? 37.795 8.996 36.571 1.00 55.09 89 LEU A O 1
ATOM 691 N N . GLU A 1 90 ? 39.341 10.381 35.675 1.00 46.21 90 GLU A N 1
ATOM 692 C CA . GLU A 1 90 ? 38.476 10.848 34.598 1.00 42.88 90 GLU A CA 1
ATOM 693 C C . GLU A 1 90 ? 37.738 9.664 33.973 1.00 39.65 90 GLU A C 1
ATOM 694 O O . GLU A 1 90 ? 36.545 9.741 33.690 1.00 33.79 90 GLU A O 1
ATOM 700 N N . ARG A 1 91 ? 38.450 8.561 33.779 1.00 37.01 91 ARG A N 1
ATOM 701 C CA . ARG A 1 91 ? 37.846 7.379 33.189 1.00 38.73 91 ARG A CA 1
ATOM 702 C C . ARG A 1 91 ? 36.677 6.867 34.018 1.00 39.02 91 ARG A C 1
ATOM 703 O O . ARG A 1 91 ? 35.618 6.558 33.476 1.00 40.55 91 ARG A O 1
ATOM 711 N N . TYR A 1 92 ? 36.862 6.782 35.332 1.00 38.77 92 TYR A N 1
ATOM 712 C CA . TYR A 1 92 ? 35.806 6.288 36.206 1.00 31.23 92 TYR A CA 1
ATOM 713 C C . TYR A 1 92 ? 34.531 7.114 36.152 1.00 29.56 92 TYR A C 1
ATOM 714 O O . TYR A 1 92 ? 33.441 6.588 36.359 1.00 30.64 92 TYR A O 1
ATOM 723 N N . HIS A 1 93 ? 34.664 8.405 35.877 1.00 27.84 93 HIS A N 1
ATOM 724 C CA . HIS A 1 93 ? 33.497 9.264 35.760 1.00 31.05 93 HIS A CA 1
ATOM 725 C C . HIS A 1 93 ? 32.852 9.005 34.406 1.00 33.02 93 HIS A C 1
ATOM 726 O O . HIS A 1 93 ? 31.653 9.231 34.222 1.00 32.13 93 HIS A O 1
ATOM 733 N N . GLN A 1 94 ? 33.660 8.533 33.459 1.00 34.20 94 GLN A N 1
ATOM 734 C CA . GLN A 1 94 ? 33.175 8.237 32.121 1.00 33.46 94 GLN A CA 1
ATOM 735 C C . GLN A 1 94 ? 32.320 6.965 32.181 1.00 31.57 94 GLN A C 1
ATOM 736 O O . GLN A 1 94 ? 31.201 6.933 31.665 1.00 33.70 94 GLN A O 1
ATOM 742 N N . ILE A 1 95 ? 32.844 5.929 32.826 1.00 28.32 95 ILE A N 1
ATOM 743 C CA . ILE A 1 95 ? 32.127 4.670 32.978 1.00 33.45 95 ILE A CA 1
ATOM 744 C C . ILE A 1 95 ? 30.808 4.896 33.718 1.00 36.01 95 ILE A C 1
ATOM 745 O O . ILE A 1 95 ? 29.818 4.186 33.492 1.00 37.34 95 ILE A O 1
ATOM 750 N N . GLU A 1 96 ? 30.825 5.879 34.618 1.00 32.61 96 GLU A N 1
ATOM 751 C CA . GLU A 1 96 ? 29.672 6.249 35.421 1.00 27.20 96 GLU A CA 1
ATOM 752 C C . GLU A 1 96 ? 28.632 6.868 34.499 1.00 22.97 96 GLU A C 1
ATOM 753 O O . GLU A 1 96 ? 27.446 6.567 34.609 1.00 21.30 96 GLU A O 1
ATOM 759 N N . TRP A 1 97 ? 29.075 7.707 33.568 1.00 20.37 97 TRP A N 1
ATOM 760 C CA . TRP A 1 97 ? 28.145 8.344 32.629 1.00 21.48 97 TRP A CA 1
ATOM 761 C C . TRP A 1 97 ? 27.579 7.336 31.634 1.00 20.83 97 TRP A C 1
ATOM 762 O O . TRP A 1 97 ? 26.395 7.371 31.297 1.00 21.88 97 TRP A O 1
ATOM 773 N N . LEU A 1 98 ? 28.436 6.437 31.170 1.00 19.45 98 LEU A N 1
ATOM 774 C CA . LEU A 1 98 ? 28.028 5.394 30.250 1.00 18.58 98 LEU A CA 1
ATOM 775 C C . LEU A 1 98 ? 26.955 4.525 30.934 1.00 21.48 98 LEU A C 1
ATOM 776 O O . LEU A 1 98 ? 25.953 4.152 30.312 1.00 21.01 98 LEU A O 1
ATOM 781 N N . ASN A 1 99 ? 27.145 4.208 32.216 1.00 21.91 99 ASN A N 1
ATOM 782 C CA . ASN A 1 99 ? 26.157 3.389 32.915 1.00 19.97 99 ASN A CA 1
ATOM 783 C C . ASN A 1 99 ? 24.828 4.121 33.054 1.00 20.04 99 ASN A C 1
ATOM 784 O O . ASN A 1 99 ? 23.761 3.521 32.919 1.00 20.40 99 ASN A O 1
ATOM 789 N N . PHE A 1 100 ? 24.896 5.418 33.334 1.00 20.28 100 PHE A N 1
ATOM 790 C CA . PHE A 1 100 ? 23.704 6.244 33.486 1.00 20.37 100 PH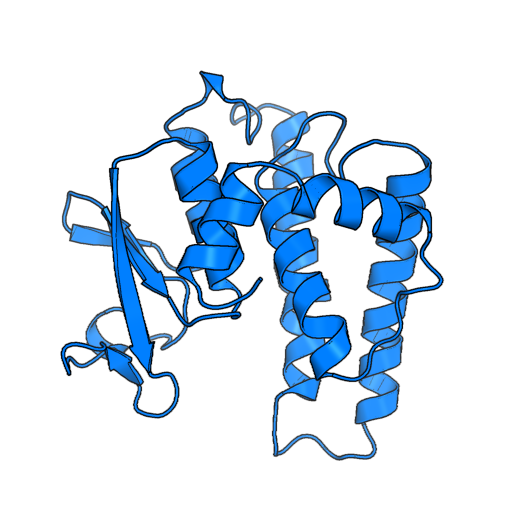E A CA 1
ATOM 791 C C . PHE A 1 100 ? 22.926 6.268 32.184 1.00 22.58 100 PHE A C 1
ATOM 792 O O . PHE A 1 100 ? 21.709 6.079 32.166 1.00 23.55 100 PHE A O 1
ATOM 800 N N . LEU A 1 101 ? 23.640 6.507 31.089 1.00 26.45 101 LEU A N 1
ATOM 801 C CA . LEU A 1 101 ? 23.009 6.555 29.777 1.00 23.95 101 LEU A CA 1
ATOM 802 C C . LEU A 1 101 ? 22.392 5.199 29.443 1.00 22.53 101 LEU A C 1
ATOM 803 O O . LEU A 1 101 ? 21.245 5.122 28.984 1.00 23.75 101 LEU A O 1
ATOM 808 N N . ALA A 1 102 ? 23.149 4.132 29.692 1.00 16.57 102 ALA A N 1
ATOM 809 C CA . ALA A 1 102 ? 22.675 2.776 29.400 1.00 17.10 102 ALA A CA 1
ATOM 810 C C . ALA A 1 102 ? 21.460 2.316 30.197 1.00 18.81 102 ALA A C 1
ATOM 811 O O . ALA A 1 102 ? 20.523 1.745 29.636 1.00 21.84 102 ALA A O 1
ATOM 813 N N . SER A 1 103 ? 21.480 2.575 31.503 1.00 21.21 103 SER A N 1
ATOM 814 C CA . SER A 1 103 ? 20.411 2.149 32.401 1.00 20.67 103 SER A CA 1
ATOM 815 C C . SER A 1 103 ? 19.265 3.113 32.660 1.00 20.13 103 SER A C 1
ATOM 816 O O . SER A 1 103 ? 18.119 2.679 32.783 1.00 18.83 103 SER A O 1
ATOM 819 N N . GLU A 1 104 ? 19.559 4.406 32.753 1.00 21.85 104 GLU A N 1
ATOM 820 C CA . GLU A 1 104 ? 18.517 5.398 33.029 1.00 24.76 104 GLU A CA 1
ATOM 821 C C . GLU A 1 104 ? 17.904 6.046 31.790 1.00 25.75 104 GLU A C 1
ATOM 822 O O . GLU A 1 104 ? 16.700 6.303 31.753 1.00 26.65 104 GLU A O 1
ATOM 828 N N . VAL A 1 105 ? 18.715 6.328 30.777 1.00 26.51 105 VAL A N 1
ATOM 829 C CA . VAL A 1 105 ? 18.173 6.951 29.581 1.00 24.74 105 VAL A CA 1
ATOM 830 C C . VAL A 1 105 ? 17.780 5.929 28.538 1.00 25.42 105 VAL A C 1
ATOM 831 O O . VAL A 1 105 ? 16.619 5.872 28.140 1.00 27.54 105 VAL A O 1
ATOM 835 N N . HIS A 1 106 ? 18.739 5.111 28.111 1.00 24.62 106 HIS A N 1
ATOM 836 C CA . HIS A 1 106 ? 18.489 4.087 27.101 1.00 19.89 106 HIS A CA 1
ATOM 837 C C . HIS A 1 106 ? 17.310 3.205 27.520 1.00 20.96 106 HIS A C 1
ATOM 838 O O . HIS A 1 106 ? 16.298 3.147 26.823 1.00 24.59 106 HIS A O 1
ATOM 845 N N . LYS A 1 107 ? 17.413 2.540 28.663 1.00 21.87 107 LYS A N 1
ATOM 846 C CA . LYS A 1 107 ? 16.313 1.701 29.125 1.00 22.37 107 LYS A CA 1
ATOM 847 C C . LYS A 1 107 ? 15.051 2.508 29.461 1.00 20.86 107 LYS A C 1
ATOM 848 O O . LYS A 1 107 ? 13.949 1.960 29.561 1.00 22.35 107 LYS A O 1
ATOM 854 N N . GLY A 1 108 ? 15.202 3.814 29.618 1.00 16.89 108 GLY A N 1
ATOM 855 C CA . GLY A 1 108 ? 14.040 4.626 29.906 1.00 19.40 108 GLY A CA 1
ATOM 856 C C . GLY A 1 108 ? 13.154 4.759 28.678 1.00 23.23 108 GLY A C 1
ATOM 857 O O . GLY A 1 108 ? 11.976 5.094 28.782 1.00 23.31 108 GLY A O 1
ATOM 858 N N . TYR A 1 109 ? 13.722 4.490 27.507 1.00 27.25 109 TYR A N 1
ATOM 859 C CA . TYR A 1 109 ? 12.975 4.602 26.256 1.00 30.56 109 TYR A CA 1
ATOM 860 C C . TYR A 1 109 ? 12.147 3.360 25.996 1.00 31.94 109 TYR A C 1
ATOM 861 O O . TYR A 1 109 ? 11.017 3.447 25.529 1.00 35.26 109 TYR A O 1
ATOM 870 N N . SER A 1 110 ? 12.729 2.208 26.307 1.00 35.53 110 SER A N 1
ATOM 871 C CA . SER A 1 110 ? 12.111 0.902 26.096 1.00 39.42 110 SER A CA 1
ATOM 872 C C . SER A 1 110 ? 10.579 0.785 26.050 1.00 43.32 110 SER A C 1
ATOM 873 O O . SER A 1 110 ? 10.033 0.274 25.070 1.00 45.61 110 SER A O 1
ATOM 876 N N . PRO A 1 111 ? 9.867 1.245 27.099 1.00 44.56 111 PRO A N 1
ATOM 877 C CA . PRO A 1 111 ? 8.397 1.156 27.113 1.00 44.29 111 PRO A CA 1
ATOM 878 C C . PRO A 1 111 ? 7.681 1.910 25.988 1.00 45.71 111 PRO A C 1
ATOM 879 O O . PRO A 1 111 ? 6.620 1.487 25.527 1.00 47.34 111 PRO A O 1
ATOM 883 N N . LEU A 1 112 ? 8.258 3.026 25.555 1.00 47.42 112 LEU A N 1
ATOM 884 C CA . LEU A 1 112 ? 7.668 3.825 24.486 1.00 49.71 112 LEU A CA 1
ATOM 885 C C . LEU A 1 112 ? 7.750 3.113 23.139 1.00 52.50 112 LEU A C 1
ATOM 886 O O . LEU A 1 112 ? 7.188 3.582 22.148 1.00 55.42 112 LEU A O 1
ATOM 891 N N . PHE A 1 113 ? 8.455 1.985 23.114 1.00 53.58 113 PHE A N 1
ATOM 892 C CA . PHE A 1 113 ? 8.629 1.190 21.902 1.00 53.28 113 PHE A CA 1
ATOM 893 C C . PHE A 1 113 ? 7.866 -0.126 21.954 1.00 55.74 113 PHE A C 1
ATOM 894 O O . PHE A 1 113 ? 7.748 -0.820 20.949 1.00 61.02 113 PHE A O 1
ATOM 902 N N . SER A 1 114 ? 7.354 -0.475 23.126 1.00 60.57 114 SER A N 1
ATOM 903 C CA . SER A 1 114 ? 6.617 -1.722 23.278 1.00 62.12 114 SER A CA 1
ATOM 904 C C . SER A 1 114 ? 5.151 -1.544 22.925 1.00 61.87 114 SER A C 1
ATOM 905 O O . SER A 1 114 ? 4.563 -0.499 23.183 1.00 60.83 114 SER A O 1
ATOM 908 N N . SER A 1 115 ? 4.565 -2.575 22.327 1.00 65.20 115 SER A N 1
ATOM 909 C CA . SER A 1 115 ? 3.159 -2.535 21.951 1.00 68.14 115 SER A CA 1
ATOM 910 C C . SER A 1 115 ? 2.294 -2.902 23.152 1.00 68.04 115 SER A C 1
ATOM 911 O O . SER A 1 115 ? 1.191 -2.383 23.306 1.00 69.75 115 SER A O 1
ATOM 914 N N . ASP A 1 116 ? 2.804 -3.789 24.003 1.00 68.44 116 ASP A N 1
ATOM 915 C CA . ASP A 1 116 ? 2.067 -4.233 25.184 1.00 70.17 116 ASP A CA 1
ATOM 916 C C . ASP A 1 116 ? 2.101 -3.245 26.361 1.00 70.13 116 ASP A C 1
ATOM 917 O O . ASP A 1 116 ? 1.639 -3.562 27.463 1.00 68.98 116 ASP A O 1
ATOM 922 N N . THR A 1 117 ? 2.638 -2.050 26.123 1.00 68.08 117 THR A N 1
ATOM 923 C CA . THR A 1 117 ? 2.710 -1.016 27.155 1.00 65.84 117 THR A CA 1
ATOM 924 C C . THR A 1 117 ? 1.383 -0.246 27.203 1.00 66.27 117 THR A C 1
ATOM 925 O O . THR A 1 117 ? 0.973 0.361 26.215 1.00 65.54 117 THR A O 1
ATOM 929 N N . PRO A 1 118 ? 0.692 -0.269 28.356 1.00 66.74 118 PRO A N 1
ATOM 930 C CA . PRO A 1 118 ? -0.588 0.437 28.495 1.00 67.50 118 PRO A CA 1
ATOM 931 C C . PRO A 1 118 ? -0.477 1.894 28.082 1.00 69.36 118 PRO A C 1
ATOM 932 O O . PRO A 1 118 ? 0.291 2.653 28.662 1.00 72.31 118 PRO A O 1
ATOM 936 N N . GLU A 1 119 ? -1.247 2.280 27.076 1.00 71.98 119 GLU A N 1
ATOM 937 C CA . GLU A 1 119 ? -1.225 3.647 26.578 1.00 75.21 119 GLU A CA 1
ATOM 938 C C . GLU A 1 119 ? -1.341 4.673 27.704 1.00 76.24 119 GLU A C 1
ATOM 939 O O . GLU A 1 119 ? -0.978 5.835 27.529 1.00 79.35 119 GLU A O 1
ATOM 945 N N . SER A 1 120 ? -1.833 4.244 28.863 1.00 74.92 120 SER A N 1
ATOM 946 C CA . SER A 1 120 ? -1.996 5.148 29.997 1.00 73.94 120 SER A CA 1
ATOM 947 C C . SER A 1 120 ? -0.710 5.385 30.787 1.00 74.90 120 SER A C 1
ATOM 948 O O . SER A 1 120 ? -0.514 6.448 31.380 1.00 78.13 120 SER A O 1
ATOM 951 N N . TYR A 1 121 ? 0.155 4.378 30.795 1.00 71.90 121 TYR A N 1
ATOM 952 C CA . TYR A 1 121 ? 1.430 4.428 31.495 1.00 64.05 121 TYR A CA 1
ATOM 953 C C . TYR A 1 121 ? 2.439 5.245 30.683 1.00 61.83 121 TYR A C 1
ATOM 954 O O . TYR A 1 121 ? 3.471 5.661 31.202 1.00 64.79 121 TYR A O 1
ATOM 963 N N . LEU A 1 122 ? 2.118 5.492 29.416 1.00 57.22 122 LEU A N 1
ATOM 964 C CA . LEU A 1 122 ? 2.990 6.236 28.503 1.00 58.11 122 LEU A CA 1
ATOM 965 C C . LEU A 1 122 ? 3.378 7.670 28.884 1.00 57.60 122 LEU A C 1
ATOM 966 O O . LEU A 1 122 ? 4.530 8.070 28.710 1.00 56.83 122 LEU A O 1
ATOM 971 N N . PRO A 1 123 ? 2.419 8.477 29.365 1.00 59.18 123 PRO A N 1
ATOM 972 C CA . PRO A 1 123 ? 2.789 9.848 29.737 1.00 58.02 123 PRO A CA 1
ATOM 973 C C . PRO A 1 123 ? 3.685 9.829 30.977 1.00 54.46 123 PRO A C 1
ATOM 974 O O . PRO A 1 123 ? 4.548 10.687 31.152 1.00 52.25 123 PRO A O 1
ATOM 978 N N . VAL A 1 124 ? 3.470 8.830 31.827 1.00 52.51 124 VAL A N 1
ATOM 979 C CA . VAL A 1 124 ? 4.243 8.657 33.052 1.00 52.28 124 VAL A CA 1
ATOM 980 C C . VAL A 1 124 ? 5.709 8.362 32.719 1.00 50.99 124 VAL A C 1
ATOM 981 O O . VAL A 1 124 ? 6.625 8.952 33.301 1.00 51.82 124 VAL A O 1
ATOM 985 N N . VAL A 1 125 ? 5.916 7.440 31.781 1.00 47.84 125 VAL A N 1
ATOM 986 C CA . VAL A 1 125 ? 7.253 7.049 31.345 1.00 42.78 125 VAL A CA 1
ATOM 987 C C . VAL A 1 125 ? 7.972 8.226 30.707 1.00 44.17 125 VAL A C 1
ATOM 988 O O . VAL A 1 125 ? 9.151 8.466 30.978 1.00 45.81 125 VAL A O 1
ATOM 992 N N . LYS A 1 126 ? 7.259 8.946 29.847 1.00 43.25 126 LYS A N 1
ATOM 993 C CA . LYS A 1 126 ? 7.817 10.105 29.155 1.00 47.72 126 LYS A CA 1
ATOM 994 C C . LYS A 1 126 ? 8.401 11.102 30.158 1.00 46.78 126 LYS A C 1
ATOM 995 O O . LYS A 1 126 ? 9.534 11.575 30.009 1.00 42.50 126 LYS A O 1
ATOM 1001 N N . ASN A 1 127 ? 7.616 11.411 31.183 1.00 48.01 127 ASN A N 1
ATOM 1002 C CA . ASN A 1 127 ? 8.039 12.354 32.209 1.00 51.07 127 ASN A CA 1
ATOM 1003 C C . ASN A 1 127 ? 9.308 11.905 32.913 1.00 46.93 127 ASN A C 1
ATOM 1004 O O . ASN A 1 127 ? 10.183 12.720 33.225 1.00 38.49 127 ASN A O 1
ATOM 1009 N N . LYS A 1 128 ? 9.402 10.605 33.160 1.00 44.19 128 LYS A N 1
ATOM 1010 C CA . LYS A 1 128 ? 10.577 10.055 33.800 1.00 43.92 128 LYS A CA 1
ATOM 1011 C C . LYS A 1 128 ? 11.804 10.303 32.910 1.00 39.75 128 LYS A C 1
ATOM 1012 O O . LYS A 1 128 ? 12.869 10.706 33.390 1.00 39.87 128 LYS A O 1
ATOM 1018 N N . LEU A 1 129 ? 11.636 10.076 31.609 1.00 36.47 129 LEU A N 1
ATOM 1019 C CA . LEU A 1 129 ? 12.699 10.263 30.625 1.00 31.83 129 LEU A CA 1
ATOM 1020 C C . LEU A 1 129 ? 13.110 11.722 30.459 1.00 32.53 129 LEU A C 1
ATOM 1021 O O . LEU A 1 129 ? 14.302 12.041 30.371 1.00 30.08 129 LEU A O 1
ATOM 1026 N N . LYS A 1 130 ? 12.120 12.607 30.406 1.00 31.09 130 LYS A N 1
ATOM 1027 C CA . LYS A 1 130 ? 12.384 14.029 30.247 1.00 32.60 130 LYS A CA 1
ATOM 1028 C C . LYS A 1 130 ? 13.290 14.553 31.350 1.00 32.57 130 LYS A C 1
ATOM 1029 O O . LYS A 1 130 ? 14.271 15.247 31.075 1.00 31.08 130 LYS A O 1
ATOM 1035 N N . SER A 1 131 ? 12.954 14.209 32.595 1.00 35.68 131 SER A N 1
ATOM 1036 C CA . SER A 1 131 ? 13.715 14.621 33.780 1.00 33.62 131 SER A CA 1
ATOM 1037 C C . SER A 1 131 ? 15.185 14.264 33.639 1.00 32.57 131 SER A C 1
ATOM 1038 O O . SER A 1 131 ? 16.064 15.021 34.063 1.00 32.70 131 SER A O 1
ATOM 1041 N N . LYS A 1 132 ? 15.442 13.104 33.047 1.00 28.46 132 LYS A N 1
ATOM 1042 C CA . LYS A 1 132 ? 16.800 12.642 32.818 1.00 26.37 132 LYS A CA 1
ATOM 1043 C C . LYS A 1 132 ? 17.522 13.603 31.871 1.00 29.32 132 LYS A C 1
ATOM 1044 O O . LYS A 1 132 ? 18.677 13.955 32.094 1.00 32.92 132 LYS A O 1
ATOM 1050 N N . PHE A 1 133 ? 16.832 14.033 30.817 1.00 29.56 133 PHE A N 1
ATOM 1051 C CA . PHE A 1 133 ? 17.421 14.946 29.838 1.00 28.46 133 PHE A CA 1
ATOM 1052 C C . PHE A 1 133 ? 17.599 16.345 30.420 1.00 29.11 133 PHE A C 1
ATOM 1053 O O . PHE A 1 133 ? 18.558 17.054 30.069 1.00 27.17 133 PHE A O 1
ATOM 1061 N N . VAL A 1 134 ? 16.681 16.731 31.312 1.00 28.95 134 VAL A N 1
ATOM 1062 C CA . VAL A 1 134 ? 16.723 18.035 32.002 1.00 28.81 134 VAL A CA 1
ATOM 1063 C C . VAL A 1 134 ? 17.999 18.145 32.842 1.00 30.79 134 VAL A C 1
ATOM 1064 O O . VAL A 1 134 ? 18.571 19.229 32.985 1.00 29.44 134 VAL A O 1
ATOM 1068 N N . TYR A 1 135 ? 18.414 17.006 33.406 1.00 30.73 135 TYR A N 1
ATOM 1069 C CA . TYR A 1 135 ? 19.619 16.903 34.223 1.00 28.65 135 TYR A CA 1
ATOM 1070 C C . TYR A 1 135 ? 20.847 17.017 33.329 1.00 31.68 135 TYR A C 1
ATOM 1071 O O . TYR A 1 135 ? 21.782 17.756 33.642 1.00 30.99 135 TYR A O 1
ATOM 1080 N N . ILE A 1 136 ? 20.841 16.270 32.224 1.00 36.48 136 ILE A N 1
ATOM 1081 C CA . ILE A 1 136 ? 21.938 16.295 31.251 1.00 36.45 136 ILE A CA 1
ATOM 1082 C C . ILE A 1 136 ? 22.084 17.742 30.752 1.00 38.31 136 ILE A C 1
ATOM 1083 O O . ILE A 1 136 ? 23.191 18.241 30.525 1.00 36.93 136 ILE A O 1
ATOM 1088 N N . ASN A 1 137 ? 20.950 18.407 30.571 1.00 36.18 137 ASN A N 1
ATOM 1089 C CA . ASN A 1 137 ? 20.955 19.788 30.132 1.00 37.97 137 ASN A CA 1
ATOM 1090 C C . ASN A 1 137 ? 21.804 20.616 31.113 1.00 41.45 137 ASN A C 1
ATOM 1091 O O . ASN A 1 137 ? 22.726 21.339 30.712 1.00 39.01 137 ASN A O 1
ATOM 1096 N N . ASP A 1 138 ? 21.483 20.493 32.401 1.00 41.81 138 ASP A N 1
ATOM 1097 C CA . ASP A 1 138 ? 22.190 21.203 33.458 1.00 39.97 138 ASP A CA 1
ATOM 1098 C C . ASP A 1 138 ? 23.684 20.978 33.356 1.00 40.61 138 ASP A C 1
ATOM 1099 O O . ASP A 1 138 ? 24.465 21.923 33.369 1.00 42.86 138 ASP A O 1
ATOM 1104 N N . VAL A 1 139 ? 24.073 19.712 33.270 1.00 40.51 139 VAL A N 1
ATOM 1105 C CA . VAL A 1 139 ? 25.479 19.3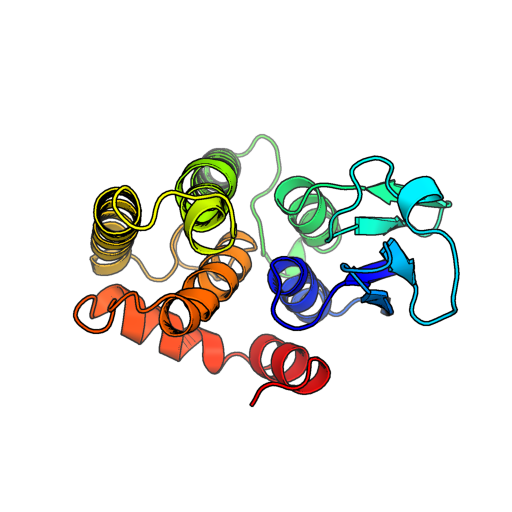37 33.168 1.00 43.49 139 VAL A CA 1
ATOM 1106 C C . VAL A 1 139 ? 26.168 20.059 32.011 1.00 48.51 139 VAL A C 1
ATOM 1107 O O . VAL A 1 139 ? 27.341 20.439 32.110 1.00 52.65 139 VAL A O 1
ATOM 1111 N N . LEU A 1 140 ? 25.430 20.248 30.919 1.00 49.21 140 LEU A N 1
ATOM 1112 C CA . LEU A 1 140 ? 25.973 20.884 29.724 1.00 49.59 140 LEU A CA 1
ATOM 1113 C C . LEU A 1 140 ? 26.137 22.397 29.815 1.00 50.73 140 LEU A C 1
ATOM 1114 O O . LEU A 1 140 ? 27.041 22.963 29.200 1.00 53.25 140 LEU A O 1
ATOM 1119 N N . SER A 1 141 ? 25.276 23.054 30.583 1.00 50.69 141 SER A N 1
ATOM 1120 C CA . SER A 1 141 ? 25.367 24.502 30.720 1.00 52.21 141 SER A CA 1
ATOM 1121 C C . SER A 1 141 ? 26.646 24.929 31.445 1.00 54.09 141 SER A C 1
ATOM 1122 O O . SER A 1 141 ? 26.824 26.100 31.757 1.00 57.55 141 SER A O 1
ATOM 1125 N N . LYS A 1 142 ? 27.541 23.982 31.702 1.00 58.01 142 LYS A N 1
ATOM 1126 C CA . LYS A 1 142 ? 28.786 24.286 32.400 1.00 62.02 142 LYS A CA 1
ATOM 1127 C C . LYS A 1 142 ? 30.018 23.760 31.661 1.00 65.06 142 LYS A C 1
ATOM 1128 O O . LYS A 1 142 ? 31.092 24.361 31.724 1.00 64.58 142 LYS A O 1
ATOM 1134 N N . GLN A 1 143 ? 29.868 22.633 30.970 1.00 67.53 143 GLN A N 1
ATOM 1135 C CA . GLN A 1 143 ? 30.979 22.054 30.223 1.00 68.00 143 GLN A CA 1
ATOM 1136 C C . GLN A 1 143 ? 30.598 21.784 28.773 1.00 69.64 143 GLN A C 1
ATOM 1137 O O . GLN A 1 143 ? 29.420 21.804 28.412 1.00 67.68 143 GLN A O 1
ATOM 1143 N N . LYS A 1 144 ? 31.606 21.530 27.946 1.00 72.99 144 LYS A N 1
ATOM 1144 C CA . LYS A 1 144 ? 31.393 21.264 26.529 1.00 75.94 144 LYS A CA 1
ATOM 1145 C C . LYS A 1 144 ? 30.683 19.932 26.317 1.00 74.31 144 LYS A C 1
ATOM 1146 O O . LYS A 1 144 ? 29.535 19.894 25.874 1.00 73.88 144 LYS A O 1
ATOM 1152 N N . CYS A 1 145 ? 31.374 18.842 26.629 1.00 71.86 145 CYS A N 1
ATOM 1153 C CA . CYS A 1 145 ? 30.808 17.509 26.473 1.00 71.30 145 CYS A CA 1
ATOM 1154 C C . CYS A 1 145 ? 30.356 16.991 27.838 1.00 70.21 145 CYS A C 1
ATOM 1155 O O . CYS A 1 145 ? 30.744 17.542 28.868 1.00 72.26 145 CYS A O 1
ATOM 1158 N N . VAL A 1 146 ? 29.542 15.937 27.847 1.00 66.14 146 VAL A N 1
ATOM 1159 C CA . VAL A 1 146 ? 29.032 15.379 29.098 1.00 60.25 146 VAL A CA 1
ATOM 1160 C C . VAL A 1 146 ? 30.109 14.917 30.077 1.00 58.46 146 VAL A C 1
ATOM 1161 O O . VAL A 1 146 ? 29.969 15.099 31.283 1.00 58.63 146 VAL A O 1
ATOM 1165 N N . CYS A 1 147 ? 31.182 14.328 29.565 1.00 59.04 147 CYS A N 1
ATOM 1166 C CA . CYS A 1 147 ? 32.261 13.844 30.423 1.00 60.93 147 CYS A CA 1
ATOM 1167 C C . CYS A 1 147 ? 33.512 14.715 30.422 1.00 61.82 147 CYS A C 1
ATOM 1168 O O . CYS A 1 147 ? 34.625 14.221 30.613 1.00 62.55 147 CYS A O 1
ATOM 1171 N N . GLY A 1 148 ? 33.335 16.009 30.207 1.00 61.48 148 GLY A N 1
ATOM 1172 C CA . GLY A 1 148 ? 34.484 16.886 30.193 1.00 64.64 148 GLY A CA 1
ATOM 1173 C C . GLY A 1 148 ? 34.458 17.906 29.077 1.00 67.60 148 GLY A C 1
ATOM 1174 O O . GLY A 1 148 ? 33.406 18.444 28.718 1.00 65.11 148 GLY A O 1
ATOM 1175 N N . ASP A 1 149 ? 35.636 18.170 28.524 1.00 68.88 149 ASP A N 1
ATOM 1176 C CA . ASP A 1 149 ? 35.783 19.145 27.456 1.00 69.61 149 ASP A CA 1
ATOM 1177 C C . ASP A 1 149 ? 35.851 18.512 26.080 1.00 69.24 149 ASP A C 1
ATOM 1178 O O . ASP A 1 149 ? 35.237 19.002 25.131 1.00 67.70 149 ASP A O 1
ATOM 1183 N N . HIS A 1 150 ? 36.598 17.421 25.971 1.00 66.16 150 HIS A N 1
ATOM 1184 C CA . HIS A 1 150 ? 36.736 16.750 24.696 1.00 64.88 150 HIS A CA 1
ATOM 1185 C C . HIS A 1 150 ? 35.657 15.700 24.429 1.00 63.35 150 HIS A C 1
ATOM 1186 O O . HIS A 1 150 ? 35.083 15.119 25.352 1.00 63.57 150 HIS A O 1
ATOM 1193 N N . PHE A 1 151 ? 35.395 15.479 23.143 1.00 59.64 151 PHE A N 1
ATOM 1194 C CA . PHE A 1 151 ? 34.415 14.508 22.662 1.00 52.00 151 PHE A CA 1
ATOM 1195 C C . PHE A 1 151 ? 34.850 13.101 23.081 1.00 49.05 151 PHE A C 1
ATOM 1196 O O . PHE A 1 151 ? 36.005 12.714 22.875 1.00 48.08 151 PHE A O 1
ATOM 1204 N N . THR A 1 152 ? 33.923 12.341 23.660 1.00 43.76 152 THR A N 1
ATOM 1205 C CA . THR A 1 152 ? 34.217 10.984 24.113 1.00 40.53 152 THR A CA 1
ATOM 1206 C C . THR A 1 152 ? 33.160 9.977 23.658 1.00 36.84 152 THR A C 1
ATOM 1207 O O . THR A 1 152 ? 32.109 10.350 23.144 1.00 34.38 152 THR A O 1
ATOM 1211 N N . VAL A 1 153 ? 33.448 8.696 23.859 1.00 35.32 153 VAL A N 1
ATOM 1212 C CA . VAL A 1 153 ? 32.526 7.633 23.479 1.00 35.72 153 VAL A CA 1
ATOM 1213 C C . VAL A 1 153 ? 31.140 7.858 24.075 1.00 37.53 153 VAL A C 1
ATOM 1214 O O . VAL A 1 153 ? 30.140 7.390 23.535 1.00 39.98 153 VAL A O 1
ATOM 1218 N N . ALA A 1 154 ? 31.091 8.576 25.194 1.00 41.20 154 ALA A N 1
ATOM 1219 C CA . ALA A 1 154 ? 29.839 8.860 25.897 1.00 38.94 154 ALA A CA 1
ATOM 1220 C C . ALA A 1 154 ? 28.999 9.915 25.202 1.00 37.97 154 ALA A C 1
ATOM 1221 O O . ALA A 1 154 ? 27.799 10.034 25.459 1.00 36.26 154 ALA A O 1
ATOM 1223 N N . ASP A 1 155 ? 29.631 10.694 24.332 1.00 38.54 155 ASP A N 1
ATOM 1224 C CA . ASP A 1 155 ? 28.917 11.735 23.603 1.00 36.58 155 ASP A CA 1
ATOM 1225 C C . ASP A 1 155 ? 28.204 11.105 22.405 1.00 34.26 155 ASP A C 1
ATOM 1226 O O . ASP A 1 155 ? 27.135 11.557 21.993 1.00 30.12 155 ASP A O 1
ATOM 1231 N N . ALA A 1 156 ? 28.799 10.039 21.873 1.00 33.53 156 ALA A N 1
ATOM 1232 C CA . ALA A 1 156 ? 28.240 9.308 20.735 1.00 34.72 156 ALA A CA 1
ATOM 1233 C C . ALA A 1 156 ? 26.935 8.655 21.164 1.00 33.54 156 ALA A C 1
ATOM 1234 O O . ALA A 1 156 ? 25.923 8.740 20.465 1.00 31.78 156 ALA A O 1
ATOM 1236 N N . TYR A 1 157 ? 26.977 8.013 22.331 1.00 34.80 157 TYR A N 1
ATOM 1237 C CA . TYR A 1 157 ? 25.830 7.319 22.913 1.00 29.64 157 TYR A CA 1
ATOM 1238 C C . TYR A 1 157 ? 24.700 8.292 23.237 1.00 28.84 157 TYR A C 1
ATOM 1239 O O . TYR A 1 157 ? 23.529 8.029 22.949 1.00 28.34 157 TYR A O 1
ATOM 1248 N N . LEU A 1 158 ? 25.045 9.425 23.832 1.00 29.66 158 LEU A N 1
ATOM 1249 C CA . LEU A 1 158 ? 24.029 10.414 24.173 1.00 29.97 158 LEU A CA 1
ATOM 1250 C C . LEU A 1 158 ? 23.391 10.966 22.901 1.00 33.88 158 LEU A C 1
ATOM 1251 O O . LEU A 1 158 ? 22.181 11.169 22.843 1.00 37.03 158 LEU A O 1
ATOM 1256 N N . PHE A 1 159 ? 24.209 11.215 21.881 1.00 36.97 159 PHE A N 1
ATOM 1257 C CA . PHE A 1 159 ? 23.706 11.720 20.609 1.00 38.00 159 PHE A CA 1
ATOM 1258 C C . PHE A 1 159 ? 22.696 10.715 20.029 1.00 32.55 159 PHE A C 1
ATOM 1259 O O . PHE A 1 159 ? 21.571 11.074 19.692 1.00 30.94 159 PHE A O 1
ATOM 1267 N N . THR A 1 160 ? 23.099 9.453 19.936 1.00 25.77 160 THR A N 1
ATOM 1268 C CA . THR A 1 160 ? 22.231 8.397 19.409 1.00 27.62 160 THR A CA 1
ATOM 1269 C C . THR A 1 160 ? 20.889 8.312 20.140 1.00 29.54 160 THR A C 1
ATOM 1270 O O . THR A 1 160 ? 19.832 8.193 19.522 1.00 34.58 160 THR A O 1
ATOM 1274 N N . LEU A 1 161 ? 20.949 8.355 21.467 1.00 30.83 161 LEU A N 1
ATOM 1275 C CA . LEU A 1 161 ? 19.764 8.259 22.309 1.00 26.40 161 LEU A CA 1
ATOM 1276 C C . LEU A 1 161 ? 18.813 9.436 22.175 1.00 26.27 161 LEU A C 1
ATOM 1277 O O . LEU A 1 161 ? 17.613 9.292 22.410 1.00 26.26 161 LEU A O 1
ATOM 1282 N N . SER A 1 162 ? 19.339 10.606 21.821 1.00 28.97 162 SER A N 1
ATOM 1283 C CA . SER A 1 162 ? 18.480 11.785 21.655 1.00 30.36 162 SER A CA 1
ATOM 1284 C C . SER A 1 162 ? 17.844 11.804 20.259 1.00 30.61 162 SER A C 1
ATOM 1285 O O . SER A 1 162 ? 16.915 12.574 20.011 1.00 27.96 162 SER A O 1
ATOM 1288 N N . GLN A 1 163 ? 18.349 10.958 19.358 1.00 29.18 163 GLN A N 1
ATOM 1289 C CA . GLN A 1 163 ? 17.835 10.882 17.989 1.00 32.54 163 GLN A CA 1
ATOM 1290 C C . GLN A 1 163 ? 16.465 10.244 17.971 1.00 34.35 163 GLN A C 1
ATOM 1291 O O . GLN A 1 163 ? 15.680 10.463 17.044 1.00 36.22 163 GLN A O 1
ATOM 1297 N N . TRP A 1 164 ? 16.191 9.447 19.002 1.00 32.40 164 TRP A N 1
ATOM 1298 C CA . TRP A 1 164 ? 14.919 8.743 19.140 1.00 27.68 164 TRP A CA 1
ATOM 1299 C C . TRP A 1 164 ? 13.822 9.647 19.671 1.00 26.96 164 TRP A C 1
ATOM 1300 O O . TRP A 1 164 ? 12.636 9.361 19.509 1.00 26.54 164 TRP A O 1
ATOM 1311 N N . ALA A 1 165 ? 14.223 10.726 20.330 1.00 28.77 165 ALA A N 1
ATOM 1312 C CA . ALA A 1 165 ? 13.269 11.649 20.933 1.00 34.34 165 ALA A CA 1
ATOM 1313 C C . ALA A 1 165 ? 12.065 11.962 20.047 1.00 34.19 165 ALA A C 1
ATOM 1314 O O . ALA A 1 165 ? 10.925 11.777 20.470 1.00 33.83 165 ALA A O 1
ATOM 1316 N N . PRO A 1 166 ? 12.300 12.436 18.806 1.00 36.53 166 PRO A N 1
ATOM 1317 C CA . PRO A 1 166 ? 11.201 12.762 17.890 1.00 34.21 166 PRO A CA 1
ATOM 1318 C C . PRO A 1 166 ? 10.246 11.602 17.626 1.00 35.96 166 PRO A C 1
ATOM 1319 O O . PRO A 1 166 ? 9.028 11.773 17.707 1.00 36.17 166 PRO A O 1
ATOM 1323 N N . HIS A 1 167 ? 10.805 10.430 17.320 1.00 33.70 167 HIS A N 1
ATOM 1324 C CA . HIS A 1 167 ? 10.021 9.234 17.017 1.00 35.74 167 HIS A CA 1
ATOM 1325 C C . HIS A 1 167 ? 9.113 8.777 18.141 1.00 37.90 167 HIS A C 1
ATOM 1326 O O . HIS A 1 167 ? 8.277 7.900 17.939 1.00 39.05 167 HIS A O 1
ATOM 1333 N N . VAL A 1 168 ? 9.284 9.347 19.328 1.00 41.26 168 VAL A N 1
ATOM 1334 C CA . VAL A 1 168 ? 8.455 8.956 20.467 1.00 41.46 168 VAL A CA 1
ATOM 1335 C C . VAL A 1 168 ? 7.653 10.140 20.980 1.00 42.20 168 VAL A C 1
ATOM 1336 O O . VAL A 1 168 ? 6.928 10.034 21.969 1.00 41.93 168 VAL A O 1
ATOM 1340 N N . ALA A 1 169 ? 7.784 11.265 20.285 1.00 43.68 169 ALA A N 1
ATOM 1341 C CA . ALA A 1 169 ? 7.085 12.495 20.642 1.00 47.58 169 ALA A CA 1
ATOM 1342 C C . ALA A 1 169 ? 7.607 13.081 21.960 1.00 49.93 169 ALA A C 1
ATOM 1343 O O . ALA A 1 169 ? 6.832 13.412 22.859 1.00 52.22 169 ALA A O 1
ATOM 1345 N N . LEU A 1 170 ? 8.927 13.206 22.068 1.00 49.48 170 LEU A N 1
ATOM 1346 C CA . LEU A 1 170 ? 9.555 13.762 23.262 1.00 49.80 170 LEU A CA 1
ATOM 1347 C C . LEU A 1 170 ? 10.197 15.091 22.889 1.00 48.91 170 LEU A C 1
ATOM 1348 O O . LEU A 1 170 ? 11.206 15.125 22.178 1.00 46.88 170 LEU A O 1
ATOM 1353 N N . ASP A 1 171 ? 9.607 16.184 23.366 1.00 48.61 171 ASP A N 1
ATOM 1354 C CA . ASP A 1 171 ? 10.120 17.514 23.057 1.00 46.30 171 ASP A CA 1
ATOM 1355 C C . ASP A 1 171 ? 11.245 17.921 23.981 1.00 42.59 171 ASP A C 1
ATOM 1356 O O . ASP A 1 171 ? 11.023 18.173 25.154 1.00 47.06 171 ASP A O 1
ATOM 1361 N N . LEU A 1 172 ? 12.453 17.978 23.438 1.00 42.47 172 LEU A N 1
ATOM 1362 C CA . LEU A 1 172 ? 13.623 18.389 24.195 1.00 44.10 172 LEU A CA 1
ATOM 1363 C C . LEU A 1 172 ? 14.142 19.699 23.581 1.00 48.10 172 LEU A C 1
ATOM 1364 O O . LEU A 1 172 ? 15.275 20.109 23.838 1.00 50.03 172 LEU A O 1
ATOM 1369 N N . THR A 1 173 ? 13.307 20.349 22.769 1.00 51.06 173 THR A N 1
ATOM 1370 C CA . THR A 1 173 ? 13.677 21.600 22.099 1.00 52.18 173 THR A CA 1
ATOM 1371 C C . THR A 1 173 ? 14.073 22.709 23.067 1.00 53.43 173 THR A C 1
ATOM 1372 O O . THR A 1 173 ? 14.972 23.499 22.772 1.00 53.36 173 THR A O 1
ATOM 1376 N N . ASP A 1 174 ? 13.403 22.757 24.217 1.00 54.84 174 ASP A N 1
ATOM 1377 C CA . ASP A 1 174 ? 13.679 23.762 25.242 1.00 53.13 174 ASP A CA 1
ATOM 1378 C C . ASP A 1 174 ? 15.085 23.633 25.826 1.00 49.51 174 ASP A C 1
ATOM 1379 O O . ASP A 1 174 ? 15.693 24.628 26.209 1.00 52.22 174 ASP A O 1
ATOM 1384 N N . LEU A 1 175 ? 15.601 22.413 25.892 1.00 46.28 175 LEU A N 1
ATOM 1385 C CA . LEU A 1 175 ? 16.934 22.193 26.437 1.00 45.25 175 LEU A CA 1
ATOM 1386 C C . LEU A 1 175 ? 18.014 22.784 25.540 1.00 45.23 175 LEU A C 1
ATOM 1387 O O . LEU A 1 175 ? 18.698 22.075 24.807 1.00 45.02 175 LEU A O 1
ATOM 1392 N N . SER A 1 176 ? 18.167 24.100 25.639 1.00 47.40 176 SER A N 1
ATOM 1393 C CA . SER A 1 176 ? 19.129 24.869 24.861 1.00 49.36 176 SER A CA 1
ATOM 1394 C C . SER A 1 176 ? 20.582 24.403 24.917 1.00 48.89 176 SER A C 1
ATOM 1395 O O . SER A 1 176 ? 21.238 24.295 23.888 1.00 51.14 176 SER A O 1
ATOM 1398 N N . HIS A 1 177 ? 21.103 24.142 26.107 1.00 52.16 177 HIS A N 1
ATOM 1399 C CA . HIS A 1 177 ? 22.496 23.702 26.208 1.00 52.15 177 HIS A CA 1
ATOM 1400 C C . HIS A 1 177 ? 22.703 22.335 25.607 1.00 50.24 177 HIS A C 1
ATOM 1401 O O . HIS A 1 177 ? 23.796 22.016 25.144 1.00 49.23 177 HIS A O 1
ATOM 1408 N N . LEU A 1 178 ? 21.642 21.534 25.606 1.00 51.22 178 LEU A N 1
ATOM 1409 C CA . LEU A 1 178 ? 21.698 20.192 25.043 1.00 49.95 178 LEU A CA 1
ATOM 1410 C C . LEU A 1 178 ? 21.668 20.301 23.516 1.00 53.73 178 LEU A C 1
ATOM 1411 O O . LEU A 1 178 ? 22.504 19.709 22.822 1.00 53.84 178 LEU A O 1
ATOM 1416 N N . GLN A 1 179 ? 20.698 21.068 23.011 1.00 53.91 179 GLN A N 1
ATOM 1417 C CA . GLN A 1 179 ? 20.530 21.304 21.576 1.00 52.32 179 GLN A CA 1
ATOM 1418 C C . GLN A 1 179 ? 21.818 21.804 20.908 1.00 53.85 179 GLN A C 1
ATOM 1419 O O . GLN A 1 179 ? 22.311 21.188 19.962 1.00 54.96 179 GLN A O 1
ATOM 1425 N N . ASP A 1 180 ? 22.354 22.918 21.403 1.00 51.62 180 ASP A N 1
ATOM 1426 C CA . ASP A 1 180 ? 23.584 23.493 20.865 1.00 52.97 180 ASP A CA 1
ATOM 1427 C C . ASP A 1 180 ? 24.691 22.444 20.878 1.00 52.29 180 ASP A C 1
ATOM 1428 O O . ASP A 1 180 ? 25.568 22.430 20.014 1.00 57.28 180 ASP A O 1
ATOM 1433 N N . TYR A 1 181 ? 24.646 21.571 21.875 1.00 51.54 181 TYR A N 1
ATOM 1434 C CA . TYR A 1 181 ? 25.619 20.497 22.018 1.00 47.21 181 TYR A CA 1
ATOM 1435 C C . TYR A 1 181 ? 25.309 19.447 20.947 1.00 45.33 181 TYR A C 1
ATOM 1436 O O . TYR A 1 181 ? 26.210 18.943 20.282 1.00 45.65 181 TYR A O 1
ATOM 1445 N N . LEU A 1 182 ? 24.031 19.134 20.770 1.00 41.91 182 LEU A N 1
ATOM 1446 C CA . LEU A 1 182 ? 23.637 18.162 19.760 1.00 44.51 182 LEU A CA 1
ATOM 1447 C C . LEU A 1 182 ? 24.003 18.698 18.381 1.00 49.35 182 LEU A C 1
ATOM 1448 O O . LEU A 1 182 ? 24.596 17.988 17.569 1.00 54.06 182 LEU A O 1
ATOM 1453 N N . ALA A 1 183 ? 23.655 19.957 18.124 1.00 52.20 183 ALA A N 1
ATOM 1454 C CA . ALA A 1 183 ? 23.957 20.598 16.849 1.00 50.74 183 ALA A CA 1
ATOM 1455 C C . ALA A 1 183 ? 25.457 20.547 16.586 1.00 52.02 183 ALA A C 1
ATOM 1456 O O . ALA A 1 183 ? 25.883 20.321 15.460 1.00 54.83 183 ALA A O 1
ATOM 1458 N N . ARG A 1 184 ? 26.256 20.744 17.628 1.00 51.78 184 ARG A N 1
ATOM 1459 C CA . ARG A 1 184 ? 27.708 20.719 17.482 1.00 56.06 184 ARG A CA 1
ATOM 1460 C C . ARG A 1 184 ? 28.283 19.327 17.184 1.00 56.78 184 ARG A C 1
ATOM 1461 O O . ARG A 1 184 ? 29.414 19.210 16.708 1.00 57.05 184 ARG A O 1
ATOM 1469 N N . ILE A 1 185 ? 27.518 18.274 17.472 1.00 57.91 185 ILE A N 1
ATOM 1470 C CA . ILE A 1 185 ? 27.980 16.902 17.224 1.00 56.46 185 ILE A CA 1
ATOM 1471 C C . ILE A 1 185 ? 27.534 16.427 15.847 1.00 54.92 185 ILE A C 1
ATOM 1472 O O . ILE A 1 185 ? 28.243 15.662 15.191 1.00 53.99 185 ILE A O 1
ATOM 1477 N N . ALA A 1 186 ? 26.352 16.874 15.423 1.00 54.37 186 ALA A N 1
ATOM 1478 C CA . ALA A 1 186 ? 25.799 16.492 14.122 1.00 58.87 186 ALA A CA 1
ATOM 1479 C C . ALA A 1 186 ? 26.693 17.012 13.002 1.00 62.11 186 ALA A C 1
ATOM 1480 O O . ALA A 1 186 ? 26.603 16.563 11.857 1.00 60.84 186 ALA A O 1
ATOM 1482 N N . GLN A 1 187 ? 27.563 17.955 13.359 1.00 65.80 187 GLN A N 1
ATOM 1483 C CA . GLN A 1 187 ? 28.486 18.577 12.421 1.00 67.37 187 GLN A CA 1
ATOM 1484 C C . GLN A 1 187 ? 29.787 17.805 12.280 1.00 68.20 187 GLN A C 1
ATOM 1485 O O . GLN A 1 187 ? 30.422 17.851 11.229 1.00 71.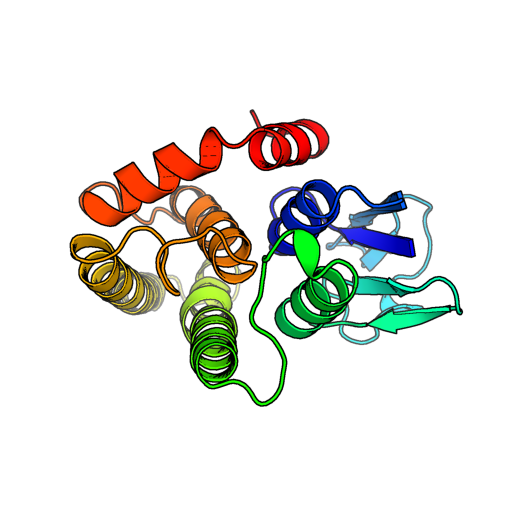54 187 GLN A O 1
ATOM 1491 N N . ARG A 1 188 ? 30.189 17.102 13.336 1.00 67.02 188 ARG A N 1
ATOM 1492 C CA . ARG A 1 188 ? 31.421 16.323 13.295 1.00 65.88 188 ARG A CA 1
ATOM 1493 C C . ARG A 1 188 ? 31.426 15.436 12.051 1.00 67.88 188 ARG A C 1
ATOM 1494 O O . ARG A 1 188 ? 30.446 14.747 11.753 1.00 67.01 188 ARG A O 1
ATOM 1502 N N . PRO A 1 189 ? 32.539 15.449 11.305 1.00 69.39 189 PRO A N 1
ATOM 1503 C CA . PRO A 1 189 ? 32.692 14.661 10.078 1.00 68.12 189 PRO A CA 1
ATOM 1504 C C . PRO A 1 189 ? 32.230 13.208 10.168 1.00 66.33 189 PRO A C 1
ATOM 1505 O O . PRO A 1 189 ? 31.252 12.819 9.521 1.00 66.07 189 PRO A O 1
ATOM 1509 N N . ASN A 1 190 ? 32.927 12.414 10.975 1.00 60.90 190 ASN A N 1
ATOM 1510 C CA . ASN A 1 190 ? 32.611 11.000 11.121 1.00 56.41 190 ASN A CA 1
ATOM 1511 C C . ASN A 1 190 ? 31.238 10.704 11.691 1.00 52.34 190 ASN A C 1
ATOM 1512 O O . ASN A 1 190 ? 30.765 9.576 11.614 1.00 50.15 190 ASN A O 1
ATOM 1517 N N . VAL A 1 191 ? 30.595 11.707 12.269 1.00 52.16 191 VAL A N 1
ATOM 1518 C CA . VAL A 1 191 ? 29.259 11.507 12.815 1.00 52.05 191 VAL A CA 1
ATOM 1519 C C . VAL A 1 191 ? 28.334 11.606 11.619 1.00 52.78 191 VAL A C 1
ATOM 1520 O O . VAL A 1 191 ? 27.502 10.731 11.383 1.00 52.11 191 VAL A O 1
ATOM 1524 N N . HIS A 1 192 ? 28.500 12.689 10.865 1.00 56.72 192 HIS A N 1
ATOM 1525 C CA . HIS A 1 192 ? 27.714 12.939 9.658 1.00 57.05 192 HIS A CA 1
ATOM 1526 C C . HIS A 1 192 ? 27.959 11.794 8.656 1.00 52.65 192 HIS A C 1
ATOM 1527 O O . HIS A 1 192 ? 27.029 11.314 8.000 1.00 47.38 192 HIS A O 1
ATOM 1534 N N . SER A 1 193 ? 29.213 11.357 8.558 1.00 45.44 193 SER A N 1
ATOM 1535 C CA . SER A 1 193 ? 29.584 10.274 7.661 1.00 43.53 193 SER A CA 1
ATOM 1536 C C . SER A 1 193 ? 28.880 8.959 8.042 1.00 44.87 193 SER A C 1
ATOM 1537 O O . SER A 1 193 ? 28.265 8.312 7.195 1.00 43.02 193 SER A O 1
ATOM 1540 N N . ALA A 1 194 ? 28.951 8.583 9.319 1.00 48.30 194 ALA A N 1
ATOM 1541 C CA . ALA A 1 194 ? 28.314 7.360 9.813 1.00 45.69 194 ALA A CA 1
ATOM 1542 C C . ALA A 1 194 ? 26.790 7.442 9.717 1.00 44.24 194 ALA A C 1
ATOM 1543 O O . ALA A 1 194 ? 26.116 6.424 9.538 1.00 41.54 194 ALA A O 1
ATOM 1545 N N . LEU A 1 195 ? 26.258 8.655 9.839 1.00 43.25 195 LEU A N 1
ATOM 1546 C CA . LEU A 1 195 ? 24.818 8.892 9.757 1.00 47.09 195 LEU A CA 1
ATOM 1547 C C . LEU A 1 195 ? 24.303 8.669 8.326 1.00 51.22 195 LEU A C 1
ATOM 1548 O O . LEU A 1 195 ? 23.215 8.117 8.121 1.00 50.69 195 LEU A O 1
ATOM 1553 N N . VAL A 1 196 ? 25.086 9.118 7.342 1.00 52.83 196 VAL A N 1
ATOM 1554 C CA . VAL A 1 196 ? 24.726 8.961 5.933 1.00 52.77 196 VAL A CA 1
ATOM 1555 C C . VAL A 1 196 ? 24.716 7.472 5.590 1.00 53.04 196 VAL A C 1
ATOM 1556 O O . VAL A 1 196 ? 23.739 6.952 5.047 1.00 55.67 196 VAL A O 1
ATOM 1560 N N . THR A 1 197 ? 25.812 6.793 5.918 1.00 48.50 197 THR A N 1
ATOM 1561 C CA . THR A 1 197 ? 25.951 5.369 5.657 1.00 45.23 197 THR A CA 1
ATOM 1562 C C . THR A 1 197 ? 24.771 4.582 6.210 1.00 47.14 197 THR A C 1
ATOM 1563 O O . THR A 1 197 ? 24.504 3.468 5.766 1.00 45.80 197 THR A O 1
ATOM 1567 N N . GLU A 1 198 ? 24.062 5.157 7.176 1.00 49.10 198 GLU A N 1
ATOM 1568 C CA . GLU A 1 198 ? 22.937 4.457 7.780 1.00 50.77 198 GLU A CA 1
ATOM 1569 C C . GLU A 1 198 ? 21.578 4.812 7.204 1.00 53.65 198 GLU A C 1
ATOM 1570 O O . GLU A 1 198 ? 20.561 4.264 7.632 1.00 54.15 198 GLU A O 1
ATOM 1576 N N . GLY A 1 199 ? 21.555 5.723 6.239 1.00 53.94 199 GLY A N 1
ATOM 1577 C CA . GLY A 1 199 ? 20.291 6.090 5.627 1.00 56.79 199 GLY A CA 1
ATOM 1578 C C . GLY A 1 199 ? 19.561 7.266 6.243 1.00 58.76 199 GLY A C 1
ATOM 1579 O O . GLY A 1 199 ? 18.351 7.420 6.069 1.00 57.23 199 GLY A O 1
ATOM 1580 N N . LEU A 1 200 ? 20.293 8.094 6.974 1.00 63.06 200 LEU A N 1
ATOM 1581 C CA . LEU A 1 200 ? 19.710 9.276 7.590 1.00 68.08 200 LEU A CA 1
ATOM 1582 C C . LEU A 1 200 ? 20.587 10.446 7.154 1.00 72.83 200 LEU A C 1
ATOM 1583 O O . LEU A 1 200 ? 21.788 10.266 6.958 1.00 75.62 200 LEU A O 1
ATOM 1588 N N . ILE A 1 201 ? 19.983 11.621 6.980 1.00 75.11 201 ILE A N 1
ATOM 1589 C CA . ILE A 1 201 ? 20.683 12.839 6.545 1.00 80.84 201 ILE A CA 1
ATOM 1590 C C . ILE A 1 201 ? 20.521 13.060 5.031 1.00 84.94 201 ILE A C 1
ATOM 1591 O O . ILE A 1 201 ? 19.989 12.143 4.361 1.00 85.98 201 ILE A O 1
#

Nearest PDB structures (foldseek):
  1pmt-assembly1_A  TM=1.005E+00  e=7.928E-34  Proteus mirabilis
  4kgi-assembly1_B  TM=9.772E-01  e=1.143E-21  Shigella flexneri 2a str. 2457T
  1n2a-assembly1_A  TM=9.727E-01  e=1.334E-21  Escherichia coli
  2dsa-assembly2_C  TM=9.848E-01  e=6.714E-20  Paraburkholderia xenovorans LB400
  1f2e-assembly1_A  TM=9.725E-01  e=5.854E-19  Sphingomonas paucimobilis

B-factor: mean 42.45, std 15.83, range [7.91, 94.93]

Foldseek 3Di:
DEWEDAFLDLLLLLLLLCVLLVDDYHYWYADQVVCATPVGDRNCVLPVVSDDTWDQDPVRDIDGDLLRNSCVSCQVRCVSPQADDPPDDLRVVVSVLVVCLVPQAVVLCVLLPDPPRPPVCLVVSLVSNLVSVVVCLVCQVVEQANSHHDHHSSRSSVLSSVSCCVVSVRDPVPSVSVVVSSVVQCPDDSSVVSNVVSPHD

Sequence (201 aa):
MKLYYTPGSCSLSPHIVLRETGLDFSIERIDLRTKKTESGKDFLAINPKGQVPVLQLDNGDILTEGVAIVQYLADLKPDRNLIAPPKALERYHQIEWLNFLASEVHKGYSPLFSSDTPESYLPVVKNKLKSKFVYINDVLSKQKCVCGDHFTVADAYLFTLSQWAPHVALDLTDLSHLQDYLARIAQRPNVHSALVTEGLI

InterPro domains:
  IPR004045 Glutathione S-transferase, N-terminal [PF13409] (10-75)
  IPR004045 Glutathione S-transferase, N-terminal [PS50404] (1-81)
  IPR004046 Glutathione S-transferase, C-terminal [PF00043] (104-189)
  IPR010987 Glutathione S-transferase, C-terminal-like [PS50405] (87-203)
  IPR036249 Thioredoxin-like superfamily [SSF52833] (1-78)
  IPR036282 Glutathione S-transferase, C-terminal domain superfamily [SSF47616] (84-195)
  IPR040079 Glutathione transferase family [SFLDS00019] (1-200)